Protein AF-A0AAN5C102-F1 (afdb_monomer_lite)

Radius of gyration: 40.51 Å; chains: 1; bounding box: 88×86×87 Å

Secondary structure (DSSP, 8-state):
-PPPP-PPPPPPPPP----HHHHHHHHHHHHHHHHHHHHHHHHHHHHHHHHHH-HHHHHHHHHHHHHHHHHHHHHHHHHHHHHHHTT--S---------------PPPPP---HHHHTTTHHHHHS--------SHHHHHHHHHHTS------------------PPP---------S--PPPPPS-PPPHHHHHHHHHHHHHHHHHHHHHHH--

Sequence (215 aa):
MGPQAKRRKTSKVEEITFDHSARHEFLTDEKRRTETSSSFLDAVSVEILLLTANPAQIREEREAEFKNALVEHQKQLKRLRQEEDGASSGSDSGSDDEDNEEWEGFEEPPAVDYEAEYIDEDKYTTVTVEEMDASKEGLLRSQEHSSDEEQEDEKKKATSEADSKPKPVEKTKKASDKPKKKKKKFRYESKAERQLTRKKERLSNSRKAKARKER

Foldseek 3Di:
DDDDDDDDDDDDDDDDDDDPVVVVCVVVCVVVVVVVVVVVVVVVVVVVVVCVVPVPVVVVVVVVVVVVVVVVVVVVVVVVVVVVVVVDDDDDPDPDPPPPPPPPDDDDPPPDPVVVVPPCCVVVVDDDDDDFDPPPVSVVVVVVVVPDPDDDDDDDDDDDDDDDDDDDDDDPPPPDPDPDDDDDDPDPDDPVRVVVVVVVVVVVVVVVVVVVVVD

Organism: Aspergillus oryzae (NCBI:txid5062)

pLDDT: mean 71.81, std 17.49, range [31.08, 97.31]

InterPro domains:
  IPR019186 Nucleolar protein 12 [PF09805] (57-133)
  IPR019186 Nucleolar protein 12 [PTHR14577] (57-214)

Structure (mmCIF, N/CA/C/O backbone):
data_AF-A0AAN5C102-F1
#
_entry.id   AF-A0AAN5C102-F1
#
loop_
_atom_site.group_PDB
_atom_site.id
_atom_site.type_symbol
_atom_site.label_atom_id
_atom_site.label_alt_id
_atom_site.label_comp_id
_atom_site.label_asym_id
_atom_site.label_entity_id
_atom_site.label_seq_id
_atom_site.pdbx_PDB_ins_code
_atom_site.Cartn_x
_atom_site.Cartn_y
_atom_site.Cartn_z
_atom_site.occupancy
_atom_site.B_iso_or_equiv
_atom_site.auth_seq_id
_atom_site.auth_comp_id
_atom_site.auth_asym_id
_atom_site.auth_atom_id
_atom_site.pdbx_PDB_model_num
ATOM 1 N N . MET A 1 1 ? -44.154 -50.995 25.970 1.00 52.88 1 MET A N 1
ATOM 2 C CA . MET A 1 1 ? -42.692 -50.856 26.159 1.00 52.88 1 MET A CA 1
ATOM 3 C C . MET A 1 1 ? -42.125 -50.090 24.969 1.00 52.88 1 MET A C 1
ATOM 5 O O . MET A 1 1 ? -42.180 -50.615 23.867 1.00 52.88 1 MET A O 1
ATOM 9 N N . GLY A 1 2 ? -41.691 -48.838 25.156 1.00 66.19 2 GLY A N 1
ATOM 10 C CA . GLY A 1 2 ? -41.108 -48.007 24.085 1.00 66.19 2 GLY A CA 1
ATOM 11 C C . GLY A 1 2 ? -39.589 -48.211 23.937 1.00 66.19 2 GLY A C 1
ATOM 12 O O . GLY A 1 2 ? -38.962 -48.702 24.879 1.00 66.19 2 GLY A O 1
ATOM 13 N N . PRO A 1 3 ? -38.982 -47.870 22.782 1.00 68.12 3 PRO A N 1
ATOM 14 C CA . PRO A 1 3 ? -37.585 -48.185 22.500 1.00 68.12 3 PRO A CA 1
ATOM 15 C C . PRO A 1 3 ? -36.634 -47.282 23.294 1.00 68.12 3 PRO A C 1
ATOM 17 O O . PRO A 1 3 ? -36.865 -46.085 23.456 1.00 68.12 3 PRO A O 1
ATOM 20 N N . GLN A 1 4 ? -35.544 -47.866 23.790 1.00 68.38 4 GLN A N 1
ATOM 21 C CA . GLN A 1 4 ? -34.592 -47.185 24.666 1.00 68.38 4 GLN A CA 1
ATOM 22 C C . GLN A 1 4 ? -33.659 -46.267 23.862 1.00 68.38 4 GLN A C 1
ATOM 24 O O . GLN A 1 4 ? -33.026 -46.693 22.893 1.00 68.38 4 GLN A O 1
ATOM 29 N N . ALA A 1 5 ? -33.567 -44.997 24.265 1.00 66.50 5 ALA A N 1
ATOM 30 C CA . ALA A 1 5 ? -32.742 -43.997 23.596 1.00 66.50 5 ALA A CA 1
ATOM 31 C C . ALA A 1 5 ? -31.242 -44.307 23.762 1.00 66.50 5 ALA A C 1
ATOM 33 O O . ALA A 1 5 ? -30.705 -44.332 24.871 1.00 66.50 5 ALA A O 1
ATOM 34 N N . LYS A 1 6 ? -30.544 -44.516 22.641 1.00 71.44 6 LYS A N 1
ATOM 35 C CA . LYS A 1 6 ? -29.094 -44.758 22.609 1.00 71.44 6 LYS A CA 1
ATOM 36 C C . LYS A 1 6 ? -28.343 -43.465 22.961 1.00 71.44 6 LYS A C 1
ATOM 38 O O . LYS A 1 6 ? -28.240 -42.562 22.133 1.00 71.44 6 LYS A O 1
ATOM 43 N N . ARG A 1 7 ? -27.794 -43.365 24.176 1.00 71.69 7 ARG A N 1
ATOM 44 C CA . ARG A 1 7 ? -26.883 -42.268 24.561 1.00 71.69 7 ARG A CA 1
ATOM 45 C C . ARG A 1 7 ? -25.532 -42.458 23.856 1.00 71.69 7 ARG A C 1
ATOM 47 O O . ARG A 1 7 ? -24.950 -43.539 23.926 1.00 71.69 7 ARG A O 1
ATOM 54 N N . ARG A 1 8 ? -25.034 -41.422 23.167 1.00 73.44 8 ARG A N 1
ATOM 55 C CA . ARG A 1 8 ? -23.694 -41.426 22.545 1.00 73.44 8 ARG A CA 1
ATOM 56 C C . ARG A 1 8 ? -22.612 -41.493 23.628 1.00 73.44 8 ARG A C 1
ATOM 58 O O . ARG A 1 8 ? -22.705 -40.791 24.631 1.00 73.44 8 ARG A O 1
ATOM 65 N N . LYS A 1 9 ? -21.588 -42.322 23.406 1.00 73.88 9 LYS A N 1
ATOM 66 C CA . LYS A 1 9 ? -20.387 -42.403 24.250 1.00 73.88 9 LYS A CA 1
ATOM 67 C C . LYS A 1 9 ? -19.511 -41.176 23.969 1.00 73.88 9 LYS A C 1
ATOM 69 O O . LYS A 1 9 ? -19.095 -40.989 22.830 1.00 73.88 9 LYS A O 1
ATOM 74 N N . THR A 1 10 ? -19.262 -40.339 24.972 1.00 74.06 10 THR A N 1
ATOM 75 C CA . THR A 1 10 ? -18.265 -39.258 24.905 1.00 74.06 10 THR A CA 1
ATOM 76 C C . THR A 1 10 ? -16.884 -39.832 25.218 1.00 74.06 10 THR A C 1
ATOM 78 O O . THR A 1 10 ? -16.766 -40.688 26.097 1.00 74.06 10 THR A O 1
ATOM 81 N N . SER A 1 11 ? -15.851 -39.403 24.490 1.00 74.88 11 SER A N 1
ATOM 82 C CA . SER A 1 11 ? -14.465 -39.815 24.732 1.00 74.88 11 SER A CA 1
ATOM 83 C C . SER A 1 11 ? -14.008 -39.393 26.130 1.00 74.88 11 SER A C 1
ATOM 85 O O . SER A 1 11 ? -14.398 -38.341 26.638 1.00 74.88 11 SER A O 1
ATOM 87 N N . LYS A 1 12 ? -13.205 -40.247 26.769 1.00 72.19 12 LYS A N 1
ATOM 88 C CA . LYS A 1 12 ? -12.606 -39.969 28.075 1.00 72.19 12 LYS A CA 1
ATOM 89 C C . LYS A 1 12 ? -11.549 -38.881 27.874 1.00 72.19 12 LYS A C 1
ATOM 91 O O . LYS A 1 12 ? -10.698 -39.027 27.005 1.00 72.19 12 LYS A O 1
ATOM 96 N N . VAL A 1 13 ? -11.663 -37.777 28.608 1.00 69.62 13 VAL A N 1
ATOM 97 C CA . VAL A 1 13 ? -10.703 -36.669 28.545 1.00 69.62 13 VAL A CA 1
ATOM 98 C C . VAL A 1 13 ? -9.380 -37.174 29.114 1.00 69.62 13 VAL A C 1
ATOM 100 O O . VAL A 1 13 ? -9.355 -37.671 30.239 1.00 69.62 13 VAL A O 1
ATOM 103 N N . GLU A 1 14 ? -8.318 -37.110 28.315 1.00 78.69 14 GLU A N 1
ATOM 104 C CA . GLU A 1 14 ? -6.958 -37.423 28.752 1.00 78.69 14 GLU A CA 1
ATOM 105 C C . GLU A 1 14 ? -6.522 -36.399 29.809 1.00 78.69 14 GLU A C 1
ATOM 107 O O . GLU A 1 14 ? -6.819 -35.206 29.703 1.00 78.69 14 GLU A O 1
ATOM 112 N N . GLU A 1 15 ? -5.889 -36.879 30.877 1.00 80.25 15 GLU A N 1
ATOM 113 C CA . GLU A 1 15 ? -5.479 -36.059 32.014 1.00 80.25 15 GLU A CA 1
ATOM 114 C C . GLU A 1 15 ? -4.445 -35.020 31.562 1.00 80.25 15 GLU A C 1
ATOM 116 O O . GLU A 1 15 ? -3.386 -35.354 31.036 1.00 80.25 15 GLU A O 1
ATOM 121 N N . ILE A 1 16 ? -4.764 -33.737 31.745 1.00 78.88 16 ILE A N 1
ATOM 122 C CA . ILE A 1 16 ? -3.893 -32.631 31.345 1.00 78.88 16 ILE A CA 1
ATOM 123 C C . ILE A 1 16 ? -2.777 -32.501 32.386 1.00 78.88 16 ILE A C 1
ATOM 125 O O . ILE A 1 16 ? -2.999 -31.981 33.481 1.00 78.88 16 ILE A O 1
ATOM 129 N N . THR A 1 17 ? -1.567 -32.946 32.051 1.00 82.88 17 THR A N 1
ATOM 130 C CA . THR A 1 17 ? -0.371 -32.706 32.869 1.00 82.88 17 THR A CA 1
ATOM 131 C C . THR A 1 17 ? 0.139 -31.290 32.627 1.00 82.88 17 THR A C 1
ATOM 133 O O . THR A 1 17 ? 0.544 -30.954 31.515 1.00 82.88 17 THR A O 1
ATOM 136 N N . PHE A 1 18 ? 0.120 -30.447 33.660 1.00 80.75 18 PHE A N 1
ATOM 137 C CA . PHE A 1 18 ? 0.601 -29.071 33.553 1.00 80.75 18 PHE A CA 1
ATOM 138 C C . PHE A 1 18 ? 2.090 -28.989 33.911 1.00 80.75 18 PHE A C 1
ATOM 140 O O . PHE A 1 18 ? 2.472 -29.179 35.069 1.00 80.75 18 PHE A O 1
ATOM 147 N N . ASP A 1 19 ? 2.929 -28.683 32.922 1.00 89.25 19 ASP A N 1
ATOM 148 C CA . ASP A 1 19 ? 4.351 -28.428 33.143 1.00 89.25 19 ASP A CA 1
ATOM 149 C C . ASP A 1 19 ? 4.555 -27.014 33.709 1.00 89.25 19 ASP A C 1
ATOM 151 O O . ASP A 1 19 ? 4.156 -26.000 33.127 1.00 89.25 19 ASP A O 1
ATOM 155 N N . HIS A 1 20 ? 5.156 -26.946 34.894 1.00 88.00 20 HIS A N 1
ATOM 156 C CA . HIS A 1 20 ? 5.369 -25.697 35.616 1.00 88.00 20 HIS A CA 1
ATOM 157 C C . HIS A 1 20 ? 6.529 -24.886 35.024 1.00 88.00 20 HIS A C 1
ATOM 159 O O . HIS A 1 20 ? 6.532 -23.660 35.159 1.00 88.00 20 HIS A O 1
ATOM 165 N N . SER A 1 21 ? 7.471 -25.543 34.337 1.00 84.75 21 SER A N 1
ATOM 166 C CA . SER A 1 21 ? 8.590 -24.884 33.655 1.00 84.75 21 SER A CA 1
ATOM 167 C C . SER A 1 21 ? 8.105 -24.117 32.421 1.00 84.75 21 SER A C 1
ATOM 169 O O . SER A 1 21 ? 8.304 -22.905 32.338 1.00 84.75 21 SER A O 1
ATOM 171 N N . ALA A 1 22 ? 7.308 -24.768 31.567 1.00 84.31 22 ALA A N 1
ATOM 172 C CA . ALA A 1 22 ? 6.648 -24.152 30.416 1.00 84.31 22 ALA A CA 1
ATOM 173 C C . ALA A 1 22 ? 5.745 -22.969 30.814 1.00 84.31 22 ALA A C 1
ATOM 175 O O . ALA A 1 22 ? 5.666 -21.962 30.109 1.00 84.31 22 ALA A O 1
ATOM 176 N N . ARG A 1 23 ? 5.089 -23.042 31.982 1.00 82.38 23 ARG A N 1
ATOM 177 C CA . ARG A 1 23 ? 4.311 -21.917 32.528 1.00 82.38 23 ARG A CA 1
ATOM 178 C C . ARG A 1 23 ? 5.195 -20.722 32.892 1.00 82.38 23 ARG A C 1
ATOM 180 O O . ARG A 1 23 ? 4.781 -19.582 32.688 1.00 82.38 23 ARG A O 1
ATOM 187 N N . HIS A 1 24 ? 6.372 -20.972 33.458 1.00 82.44 24 HIS A N 1
ATOM 188 C CA . HIS A 1 24 ? 7.317 -19.928 33.849 1.00 82.44 24 HIS A CA 1
ATOM 189 C C . HIS A 1 24 ? 7.950 -19.248 32.628 1.00 82.44 24 HIS A C 1
ATOM 191 O O . HIS A 1 24 ? 8.089 -18.023 32.606 1.00 82.44 24 HIS A O 1
ATOM 197 N N . GLU A 1 25 ? 8.269 -20.024 31.593 1.00 79.62 25 GLU A N 1
ATOM 198 C CA . GLU A 1 25 ? 8.720 -19.513 30.295 1.00 79.62 25 GLU A CA 1
ATOM 199 C C . GLU A 1 25 ? 7.634 -18.656 29.639 1.00 79.62 25 GLU A C 1
ATOM 201 O O . GLU A 1 25 ? 7.882 -17.498 29.322 1.00 79.62 25 GLU A O 1
ATOM 206 N N . PHE A 1 26 ? 6.391 -19.141 29.581 1.00 76.81 26 PHE A N 1
ATOM 207 C CA . PHE A 1 26 ? 5.261 -18.374 29.049 1.00 76.81 26 PHE A CA 1
ATOM 208 C C . PHE A 1 26 ? 5.033 -17.044 29.794 1.00 76.81 26 PHE A C 1
ATOM 210 O O . PHE A 1 26 ? 4.831 -16.008 29.166 1.00 76.81 26 PHE A O 1
ATOM 217 N N . LEU A 1 27 ? 5.125 -17.045 31.130 1.00 79.44 27 LEU A N 1
ATOM 218 C CA . LEU A 1 27 ? 4.987 -15.840 31.962 1.00 79.44 27 LEU A CA 1
ATOM 219 C C . LEU A 1 27 ? 6.128 -14.827 31.784 1.00 79.44 27 LEU A C 1
ATOM 221 O O . LEU A 1 27 ? 5.938 -13.637 32.037 1.00 79.44 27 LEU A O 1
ATOM 225 N N . THR A 1 28 ? 7.318 -15.279 31.392 1.00 73.94 28 THR A N 1
ATOM 226 C CA . THR A 1 28 ? 8.492 -14.410 31.203 1.00 73.94 28 THR A CA 1
ATOM 227 C C . THR A 1 28 ? 8.657 -13.960 29.750 1.00 73.94 28 THR A C 1
ATOM 229 O O . THR A 1 28 ? 9.141 -12.853 29.500 1.00 73.94 28 THR A O 1
ATOM 232 N N . ASP A 1 29 ? 8.168 -14.749 28.795 1.00 64.56 29 ASP A N 1
ATOM 233 C CA . ASP A 1 29 ? 8.207 -14.454 27.365 1.00 64.56 29 ASP A CA 1
ATOM 234 C C . ASP A 1 29 ? 7.256 -13.350 26.927 1.00 64.56 29 ASP A C 1
ATOM 236 O O . ASP A 1 29 ? 7.514 -12.718 25.904 1.00 64.56 29 ASP A O 1
ATOM 240 N N . GLU A 1 30 ? 6.204 -13.042 27.686 1.00 64.50 30 GLU A N 1
ATOM 241 C CA . GLU A 1 30 ? 5.327 -11.915 27.349 1.00 64.50 30 GLU A CA 1
ATOM 242 C C . GLU A 1 30 ? 6.110 -10.597 27.261 1.00 64.50 30 GLU A C 1
ATOM 244 O O . GLU A 1 30 ? 5.920 -9.837 26.310 1.00 64.50 30 GLU A O 1
ATOM 249 N N . LYS A 1 31 ? 7.068 -10.370 28.174 1.00 63.50 31 LYS A N 1
ATOM 250 C CA . LYS A 1 31 ? 7.935 -9.180 28.151 1.00 63.50 31 LYS A CA 1
ATOM 251 C C . LYS A 1 31 ? 8.884 -9.193 26.954 1.00 63.50 31 LYS A C 1
ATOM 253 O O . LYS A 1 31 ? 8.908 -8.228 26.188 1.00 63.50 31 LYS A O 1
ATOM 258 N N . ARG A 1 32 ? 9.554 -10.326 26.703 1.00 66.12 32 ARG A N 1
ATOM 259 C CA . ARG A 1 32 ? 10.439 -10.500 25.535 1.00 66.12 32 ARG A CA 1
ATOM 260 C C . ARG A 1 32 ? 9.691 -10.320 24.213 1.00 66.12 32 ARG A C 1
ATOM 262 O O . ARG A 1 32 ? 10.197 -9.688 23.287 1.00 66.12 32 ARG A O 1
ATOM 269 N N . ARG A 1 33 ? 8.459 -10.819 24.109 1.00 70.12 33 ARG A N 1
ATOM 270 C CA . ARG A 1 33 ? 7.623 -10.693 22.908 1.00 70.12 33 ARG A CA 1
ATOM 271 C C . ARG A 1 33 ? 7.158 -9.256 22.675 1.00 70.12 33 ARG A C 1
ATOM 273 O O . ARG A 1 33 ? 7.109 -8.809 21.529 1.00 70.12 33 ARG A O 1
ATOM 280 N N . THR A 1 34 ? 6.835 -8.515 23.735 1.00 70.81 34 THR A N 1
ATOM 281 C CA . THR A 1 34 ? 6.490 -7.089 23.613 1.00 70.81 34 THR A CA 1
ATOM 282 C C . THR A 1 34 ? 7.688 -6.221 23.241 1.00 70.81 34 THR A C 1
ATOM 284 O O . THR A 1 34 ? 7.547 -5.325 22.410 1.00 70.81 34 THR A O 1
ATOM 287 N N . GLU A 1 35 ? 8.867 -6.510 23.789 1.00 66.81 35 GLU A N 1
ATOM 288 C CA . GLU A 1 35 ? 10.109 -5.791 23.489 1.00 66.81 35 GLU A CA 1
ATOM 289 C C . GLU A 1 35 ? 10.566 -6.044 22.051 1.00 66.81 35 GLU A C 1
ATOM 291 O O . GLU A 1 35 ? 10.820 -5.094 21.320 1.00 66.81 35 GLU A O 1
ATOM 296 N N . THR A 1 36 ? 10.563 -7.304 21.605 1.00 63.41 36 THR A N 1
ATOM 297 C CA . THR A 1 36 ? 10.879 -7.674 20.211 1.00 63.41 36 THR A CA 1
ATOM 298 C C . THR A 1 36 ? 9.885 -7.095 19.205 1.00 63.41 36 THR A C 1
ATOM 300 O O . THR A 1 36 ? 10.273 -6.660 18.125 1.00 63.41 36 THR A O 1
ATOM 303 N N . SER A 1 37 ? 8.597 -7.040 19.554 1.00 68.06 37 SER A N 1
ATOM 304 C CA . SER A 1 37 ? 7.596 -6.392 18.699 1.00 68.06 37 SER A CA 1
ATOM 305 C C . SER A 1 37 ? 7.811 -4.878 18.629 1.00 68.06 37 SER A C 1
ATOM 307 O O . SER A 1 37 ? 7.645 -4.289 17.566 1.00 68.06 37 SER A O 1
ATOM 309 N N . SER A 1 38 ? 8.184 -4.243 19.743 1.00 70.38 38 SER A N 1
ATOM 310 C CA . SER A 1 38 ? 8.434 -2.797 19.794 1.00 70.38 38 SER A CA 1
ATOM 311 C C . SER A 1 38 ? 9.711 -2.421 19.045 1.00 70.38 38 SER A C 1
ATOM 313 O O . SER A 1 38 ? 9.682 -1.496 18.242 1.00 70.38 38 SER A O 1
ATOM 315 N N . SER A 1 39 ? 10.794 -3.187 19.208 1.00 69.81 39 SER A N 1
ATOM 316 C CA . SER A 1 39 ? 12.046 -2.961 18.479 1.00 69.81 39 SER A CA 1
ATOM 317 C C . SER A 1 39 ? 11.889 -3.158 16.973 1.00 69.81 39 SER A C 1
ATOM 319 O O . SER A 1 39 ? 12.454 -2.394 16.195 1.00 69.81 39 SER A O 1
ATOM 321 N N . PHE A 1 40 ? 11.076 -4.131 16.546 1.00 73.56 40 PHE A N 1
ATOM 322 C CA . PHE A 1 40 ? 10.744 -4.310 15.134 1.00 73.56 40 PHE A CA 1
ATOM 323 C C . PHE A 1 40 ? 9.968 -3.110 14.575 1.00 73.56 40 PHE A C 1
ATOM 325 O O . PHE A 1 40 ? 10.272 -2.629 13.487 1.00 73.56 40 PHE A O 1
ATOM 332 N N . LEU A 1 41 ? 8.985 -2.591 15.318 1.00 76.62 41 LEU A N 1
ATOM 333 C CA . LEU A 1 41 ? 8.235 -1.400 14.905 1.00 76.62 41 LEU A CA 1
ATOM 334 C C . LEU A 1 41 ? 9.122 -0.150 14.845 1.00 76.62 41 LEU A C 1
ATOM 336 O O . LEU A 1 41 ? 8.983 0.636 13.907 1.00 76.62 41 LEU A O 1
ATOM 340 N N . ASP A 1 42 ? 10.040 0.011 15.798 1.00 76.06 42 ASP A N 1
ATOM 341 C CA . ASP A 1 42 ? 11.000 1.114 15.811 1.00 76.06 42 ASP A CA 1
ATOM 342 C C . ASP A 1 42 ? 11.962 1.020 14.621 1.00 76.06 42 ASP A C 1
ATOM 344 O O . ASP A 1 42 ? 12.130 2.008 13.908 1.00 76.06 42 ASP A O 1
ATOM 348 N N . ALA A 1 43 ? 12.506 -0.166 14.326 1.00 77.12 43 ALA A N 1
ATOM 349 C CA . ALA A 1 43 ? 13.362 -0.391 13.159 1.00 77.12 43 ALA A CA 1
ATOM 350 C C . ALA A 1 43 ? 12.642 -0.051 11.843 1.00 77.12 43 ALA A C 1
ATOM 352 O O . ALA A 1 43 ? 13.153 0.729 11.041 1.00 77.12 43 ALA A O 1
ATOM 353 N N . VAL A 1 44 ? 11.409 -0.538 11.670 1.00 81.38 44 VAL A N 1
ATOM 354 C CA . VAL A 1 44 ? 10.571 -0.215 10.503 1.00 81.38 44 VAL A CA 1
ATOM 355 C C . VAL A 1 44 ? 10.288 1.290 10.422 1.00 81.38 44 VAL A C 1
ATOM 357 O O . VAL A 1 44 ? 10.256 1.861 9.334 1.00 81.38 44 VAL A O 1
ATOM 360 N N . SER A 1 45 ? 10.090 1.967 11.556 1.00 75.06 45 SER A N 1
ATOM 361 C CA . SER A 1 45 ? 9.857 3.415 11.569 1.00 75.06 45 SER A CA 1
ATOM 362 C C . SER A 1 45 ? 11.097 4.215 11.165 1.00 75.06 45 SER A C 1
ATOM 364 O O . SER A 1 45 ? 10.965 5.190 10.428 1.00 75.06 45 SER A O 1
ATOM 366 N N . VAL A 1 46 ? 12.289 3.782 11.584 1.00 75.00 46 VAL A N 1
ATOM 367 C CA . VAL A 1 46 ? 13.567 4.397 11.206 1.00 75.00 46 VAL A CA 1
ATOM 368 C C . VAL A 1 46 ? 13.820 4.206 9.716 1.00 75.00 46 VAL A C 1
ATOM 370 O O . VAL A 1 46 ? 14.151 5.175 9.041 1.00 75.00 46 VAL A O 1
ATOM 373 N N . GLU A 1 47 ? 13.581 3.009 9.179 1.00 74.31 47 GLU A N 1
ATOM 374 C CA . GLU A 1 47 ? 13.668 2.759 7.737 1.00 74.31 47 GLU A CA 1
ATOM 375 C C . GLU A 1 47 ? 12.717 3.666 6.955 1.00 74.31 47 GLU A C 1
ATOM 377 O O . GLU A 1 47 ? 13.144 4.345 6.024 1.00 74.31 47 GLU A O 1
ATOM 382 N N . ILE A 1 48 ? 11.448 3.755 7.365 1.00 75.62 48 ILE A N 1
ATOM 383 C CA . ILE A 1 48 ? 10.472 4.648 6.725 1.00 75.62 48 ILE A CA 1
ATOM 384 C C . ILE A 1 48 ? 10.932 6.108 6.810 1.00 75.62 48 ILE A C 1
ATOM 386 O O . ILE A 1 48 ? 10.812 6.833 5.826 1.00 75.62 48 ILE A O 1
ATOM 390 N N . LEU A 1 49 ? 11.475 6.548 7.946 1.00 71.56 49 LEU A N 1
ATOM 391 C CA . LEU A 1 49 ? 11.979 7.912 8.106 1.00 71.56 49 LEU A CA 1
ATOM 392 C C . LEU A 1 49 ? 13.170 8.193 7.182 1.00 71.56 49 LEU A C 1
ATOM 394 O O . LEU A 1 49 ? 13.179 9.234 6.524 1.00 71.56 49 LEU A O 1
ATOM 398 N N . LEU A 1 50 ? 14.116 7.260 7.067 1.00 66.69 50 LEU A N 1
ATOM 399 C CA . LEU A 1 50 ? 15.249 7.349 6.140 1.00 66.69 50 LEU A CA 1
ATOM 400 C C . LEU A 1 50 ? 14.775 7.385 4.679 1.00 66.69 50 LEU A C 1
ATOM 402 O O . LEU A 1 50 ? 15.201 8.253 3.918 1.00 66.69 50 LEU A O 1
ATOM 406 N N . LEU A 1 51 ? 13.807 6.535 4.322 1.00 63.38 51 LEU A N 1
ATOM 407 C CA . LEU A 1 51 ? 13.142 6.539 3.015 1.00 63.38 51 LEU A CA 1
ATOM 408 C C . LEU A 1 51 ? 12.395 7.861 2.740 1.00 63.38 51 LEU A C 1
ATOM 410 O O . LEU A 1 51 ? 12.286 8.306 1.600 1.00 63.38 51 LEU A O 1
ATOM 414 N N . THR A 1 52 ? 11.865 8.528 3.764 1.00 64.38 52 THR A N 1
ATOM 415 C CA . THR A 1 52 ? 11.200 9.832 3.587 1.00 64.38 52 THR A CA 1
ATOM 416 C C . THR A 1 52 ? 12.156 11.022 3.575 1.00 64.38 52 THR A C 1
ATOM 418 O O . THR A 1 52 ? 11.779 12.077 3.067 1.00 64.38 52 THR A O 1
ATOM 421 N N . ALA A 1 53 ? 13.368 10.881 4.118 1.00 68.56 53 ALA A N 1
ATOM 422 C CA . ALA A 1 53 ? 14.294 11.993 4.315 1.00 68.56 53 ALA A CA 1
ATOM 423 C C . ALA A 1 53 ? 14.884 12.516 2.998 1.00 68.56 53 ALA A C 1
ATOM 425 O O . ALA A 1 53 ? 15.075 13.722 2.865 1.00 68.56 53 ALA A O 1
ATOM 426 N N . ASN A 1 54 ? 15.118 11.645 2.009 1.00 72.25 54 ASN A N 1
ATOM 427 C CA . ASN A 1 54 ? 15.739 12.029 0.740 1.00 72.25 54 ASN A CA 1
ATOM 428 C C . ASN A 1 54 ? 15.076 11.339 -0.463 1.00 72.25 54 ASN A C 1
ATOM 430 O O . ASN A 1 54 ? 15.641 10.416 -1.052 1.00 72.25 54 ASN A O 1
ATOM 434 N N . PRO A 1 55 ? 13.902 11.814 -0.917 1.00 75.81 55 PRO A N 1
ATOM 435 C CA . PRO A 1 55 ? 13.257 11.274 -2.115 1.00 75.81 55 PRO A CA 1
ATOM 436 C C . PRO A 1 55 ? 14.118 11.423 -3.380 1.00 75.81 55 PRO A C 1
ATOM 438 O O . PRO A 1 55 ? 13.885 10.716 -4.353 1.00 75.81 55 PRO A O 1
ATOM 441 N N . ALA A 1 56 ? 15.094 12.339 -3.385 1.00 80.69 56 ALA A N 1
ATOM 442 C CA . ALA A 1 56 ? 16.061 12.489 -4.470 1.00 80.69 56 ALA A CA 1
ATOM 443 C C . ALA A 1 56 ? 17.038 11.304 -4.549 1.00 80.69 56 ALA A C 1
ATOM 445 O O . ALA A 1 56 ? 17.207 10.755 -5.631 1.00 80.69 56 ALA A O 1
ATOM 446 N N . GLN A 1 57 ? 17.582 10.856 -3.411 1.00 82.50 57 GLN A N 1
ATOM 447 C CA . GLN A 1 57 ? 18.495 9.706 -3.353 1.00 82.50 57 GLN A CA 1
ATOM 448 C C . GLN A 1 57 ? 17.802 8.433 -3.834 1.00 82.50 57 GLN A C 1
ATOM 450 O O . GLN A 1 57 ? 18.339 7.710 -4.654 1.00 82.50 57 GLN A O 1
ATOM 455 N N . ILE A 1 58 ? 16.544 8.231 -3.442 1.00 82.50 58 ILE A N 1
ATOM 456 C CA . ILE A 1 58 ? 15.760 7.073 -3.888 1.00 82.50 58 ILE A CA 1
ATOM 457 C C . ILE A 1 58 ? 15.507 7.091 -5.402 1.00 82.50 58 ILE A C 1
ATOM 459 O O . ILE A 1 58 ? 15.426 6.039 -6.034 1.00 82.50 58 ILE A O 1
ATOM 463 N N . ARG A 1 59 ? 15.314 8.270 -6.008 1.00 86.75 59 ARG A N 1
ATOM 464 C CA . ARG A 1 59 ? 15.164 8.364 -7.470 1.00 86.75 59 ARG A CA 1
ATOM 465 C C . ARG A 1 59 ? 16.479 8.028 -8.165 1.00 86.75 59 ARG A C 1
ATOM 467 O O . ARG A 1 59 ? 16.458 7.255 -9.113 1.00 86.75 59 ARG A O 1
ATOM 474 N N . GLU A 1 60 ? 17.591 8.544 -7.652 1.00 90.06 60 GLU A N 1
ATOM 475 C CA . GLU A 1 60 ? 18.931 8.260 -8.167 1.00 90.06 60 GLU A CA 1
ATOM 476 C C . GLU A 1 60 ? 19.298 6.772 -8.036 1.00 90.06 60 GLU A C 1
ATOM 478 O O . GLU A 1 60 ? 19.764 6.171 -9.001 1.00 90.06 60 GLU A O 1
ATOM 483 N N . GLU A 1 61 ? 18.999 6.147 -6.894 1.00 91.06 61 GLU A N 1
ATOM 484 C CA . GLU A 1 61 ? 19.169 4.707 -6.662 1.00 91.06 61 GLU A CA 1
ATOM 485 C C . GLU A 1 61 ? 18.358 3.884 -7.666 1.00 91.06 61 GLU A C 1
ATOM 487 O O . GLU A 1 61 ? 18.908 3.005 -8.324 1.00 91.06 61 GLU A O 1
ATOM 492 N N . ARG A 1 62 ? 17.077 4.217 -7.873 1.00 92.50 62 ARG A N 1
ATOM 493 C CA . ARG A 1 62 ? 16.232 3.528 -8.864 1.00 92.50 62 ARG A CA 1
ATOM 494 C C . ARG A 1 62 ? 16.740 3.700 -10.293 1.00 92.50 62 ARG A C 1
ATOM 496 O O . ARG A 1 62 ? 16.679 2.760 -11.081 1.00 92.50 62 ARG A O 1
ATOM 503 N N . GLU A 1 63 ? 17.222 4.887 -10.651 1.00 95.38 63 GLU A N 1
ATOM 504 C CA . GLU A 1 63 ? 17.816 5.129 -11.969 1.00 95.38 63 GLU A CA 1
ATOM 505 C C . GLU A 1 63 ? 19.118 4.342 -12.156 1.00 95.38 63 GLU A C 1
ATOM 507 O O . GLU A 1 63 ? 19.364 3.809 -13.241 1.00 95.38 63 GLU A O 1
ATOM 512 N N . ALA A 1 64 ? 19.945 4.245 -11.113 1.00 95.75 64 ALA A N 1
ATOM 513 C CA . ALA A 1 64 ? 21.168 3.451 -11.125 1.00 95.75 64 ALA A CA 1
ATOM 514 C C . ALA A 1 64 ? 20.865 1.948 -11.235 1.00 95.75 64 ALA A C 1
ATOM 516 O O . ALA A 1 64 ? 21.456 1.267 -12.073 1.00 95.75 64 ALA A O 1
ATOM 517 N N . GLU A 1 65 ? 19.904 1.442 -10.460 1.00 95.12 65 GLU A N 1
ATOM 518 C CA . GLU A 1 65 ? 19.412 0.062 -10.543 1.00 95.12 65 GLU A CA 1
ATOM 519 C C . GLU A 1 65 ? 18.893 -0.265 -11.947 1.00 95.12 65 GLU A C 1
ATOM 521 O O . GLU A 1 65 ? 19.266 -1.288 -12.521 1.00 95.12 65 GLU A O 1
ATOM 526 N N . PHE A 1 66 ? 18.096 0.629 -12.539 1.00 96.56 66 PHE A N 1
ATOM 527 C CA . PHE A 1 66 ? 17.575 0.448 -13.892 1.00 96.56 66 PHE A CA 1
ATOM 528 C C . PHE A 1 66 ? 18.694 0.401 -14.942 1.00 96.56 66 PHE A C 1
ATOM 530 O O . PHE A 1 66 ? 18.709 -0.487 -15.797 1.00 96.56 66 PHE A O 1
ATOM 537 N N . LYS A 1 67 ? 19.673 1.312 -14.860 1.00 97.00 67 LYS A N 1
ATOM 538 C CA . LYS A 1 67 ? 20.845 1.312 -15.753 1.00 97.00 67 LYS A CA 1
ATOM 539 C C . LYS A 1 67 ? 21.655 0.022 -15.615 1.00 97.00 67 LYS A C 1
ATOM 541 O O . LYS A 1 67 ? 22.029 -0.568 -16.628 1.00 97.00 67 LYS A O 1
ATOM 546 N N . ASN A 1 68 ? 21.881 -0.445 -14.389 1.00 96.75 68 ASN A N 1
ATOM 547 C CA . ASN A 1 68 ? 22.595 -1.695 -14.134 1.00 96.75 68 ASN A CA 1
ATOM 548 C C . ASN A 1 68 ? 21.841 -2.900 -14.713 1.00 96.75 68 ASN A C 1
ATOM 550 O O . ASN A 1 68 ? 22.447 -3.715 -15.406 1.00 96.75 68 ASN A O 1
ATOM 554 N N . ALA A 1 69 ? 20.521 -2.968 -14.521 1.00 96.69 69 ALA A N 1
ATOM 555 C CA . ALA A 1 69 ? 19.685 -4.028 -15.081 1.00 96.69 69 ALA A CA 1
ATOM 556 C C . ALA A 1 69 ? 19.745 -4.066 -16.619 1.00 96.69 69 ALA A C 1
ATOM 558 O O . ALA A 1 69 ? 19.853 -5.144 -17.205 1.00 96.69 69 ALA A O 1
ATOM 559 N N . LEU A 1 70 ? 19.744 -2.905 -17.287 1.00 97.00 70 LEU A N 1
ATOM 560 C CA . LEU A 1 70 ? 19.913 -2.836 -18.743 1.00 97.00 70 LEU A CA 1
ATOM 561 C C . LEU A 1 70 ? 21.281 -3.359 -19.193 1.00 97.00 70 LEU A C 1
ATOM 563 O O . LEU A 1 70 ? 21.359 -4.116 -20.163 1.00 97.00 70 LEU A O 1
ATOM 567 N N . VAL A 1 71 ? 22.354 -2.986 -18.493 1.00 97.31 71 VAL A N 1
ATOM 568 C CA . VAL A 1 71 ? 23.713 -3.458 -18.802 1.00 97.31 71 VAL A CA 1
ATOM 569 C C . VAL A 1 71 ? 23.823 -4.971 -18.608 1.00 97.31 71 VAL A C 1
ATOM 571 O O . VAL A 1 71 ? 24.391 -5.667 -19.455 1.00 97.31 71 VAL A O 1
ATOM 574 N N . GLU A 1 72 ? 23.260 -5.506 -17.527 1.00 96.44 72 GLU A N 1
ATOM 575 C CA . GLU A 1 72 ? 23.230 -6.946 -17.272 1.00 96.44 72 GLU A CA 1
ATOM 576 C C . GLU A 1 72 ? 22.418 -7.697 -18.326 1.00 96.44 72 GLU A C 1
ATOM 578 O O . GLU A 1 72 ? 22.889 -8.710 -18.846 1.00 96.44 72 GLU A O 1
ATOM 583 N N . HIS A 1 73 ? 21.252 -7.175 -18.702 1.00 96.62 73 HIS A N 1
ATOM 584 C CA . HIS A 1 73 ? 20.419 -7.752 -19.752 1.00 96.62 73 HIS A CA 1
ATOM 585 C C . HIS A 1 73 ? 21.145 -7.769 -21.105 1.00 96.62 73 HIS A C 1
ATOM 587 O O . HIS A 1 73 ? 21.210 -8.802 -21.771 1.00 96.62 73 HIS A O 1
ATOM 593 N N . GLN A 1 74 ? 21.793 -6.664 -21.486 1.00 96.31 74 GLN A N 1
ATOM 594 C CA . GLN A 1 74 ? 22.619 -6.619 -22.696 1.00 96.31 74 GLN A CA 1
ATOM 595 C C . GLN A 1 74 ? 23.770 -7.630 -22.645 1.00 96.31 74 GLN A C 1
ATOM 597 O O . GLN A 1 74 ? 24.085 -8.267 -23.651 1.00 96.31 74 GLN A O 1
ATOM 602 N N . LYS A 1 75 ? 24.398 -7.807 -21.479 1.00 95.75 75 LYS A N 1
ATOM 603 C CA . LYS A 1 75 ? 25.456 -8.804 -21.283 1.00 95.75 75 LYS A CA 1
ATOM 604 C C . LYS A 1 75 ? 24.926 -10.233 -21.411 1.00 95.75 75 LYS A C 1
ATOM 606 O O . LYS A 1 75 ? 25.613 -11.068 -21.991 1.00 95.75 75 LYS A O 1
ATOM 611 N N . GLN A 1 76 ? 23.729 -10.515 -20.899 1.00 94.94 76 GLN A N 1
ATOM 612 C CA . GLN A 1 76 ? 23.068 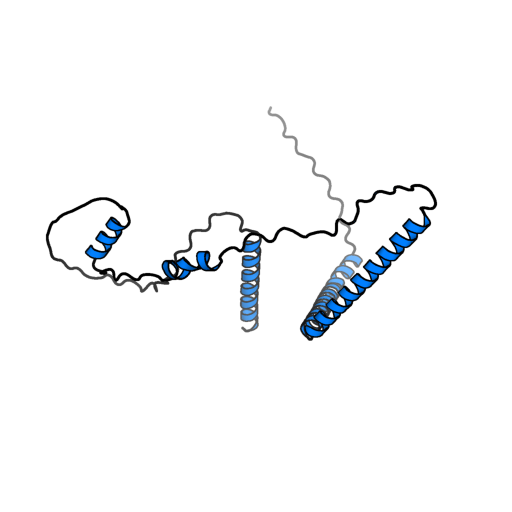-11.814 -21.055 1.00 94.94 76 GLN A CA 1
ATOM 613 C C . GLN A 1 76 ? 22.745 -12.100 -22.526 1.00 94.94 76 GLN A C 1
ATOM 615 O O . GLN A 1 76 ? 23.110 -13.160 -23.021 1.00 94.94 76 GLN A O 1
ATOM 620 N N . LEU A 1 77 ? 22.183 -11.132 -23.257 1.00 93.69 77 LEU A N 1
ATOM 621 C CA . LEU A 1 77 ? 21.919 -11.277 -24.694 1.00 93.69 77 LEU A CA 1
ATOM 622 C C . LEU A 1 77 ? 23.196 -11.504 -25.512 1.00 93.69 77 LEU A C 1
ATOM 624 O O . LEU A 1 77 ? 23.194 -12.292 -26.452 1.00 93.69 77 LEU A O 1
ATOM 628 N N . LYS A 1 78 ? 24.296 -10.824 -25.166 1.00 92.25 78 LYS A N 1
ATOM 629 C CA . LYS A 1 78 ? 25.597 -11.051 -25.817 1.00 92.25 78 LYS A CA 1
ATOM 630 C C . LYS A 1 78 ? 26.132 -12.460 -25.560 1.00 92.25 78 LYS A C 1
ATOM 632 O O . LYS A 1 78 ? 26.686 -13.053 -26.475 1.00 92.25 78 LYS A O 1
ATOM 637 N N . ARG A 1 79 ? 25.958 -12.993 -24.344 1.00 92.00 79 ARG A N 1
ATOM 638 C CA . ARG A 1 79 ? 26.339 -14.378 -24.021 1.00 92.00 79 ARG A CA 1
ATOM 639 C C . ARG A 1 79 ? 25.522 -15.384 -24.821 1.00 92.00 79 ARG A C 1
ATOM 641 O O . ARG A 1 79 ? 26.116 -16.262 -25.420 1.00 92.00 79 ARG A O 1
ATOM 648 N N . LEU A 1 80 ? 24.202 -15.203 -24.889 1.00 89.62 80 LEU A N 1
ATOM 649 C CA . LEU A 1 80 ? 23.325 -16.090 -25.657 1.00 89.62 80 LEU A CA 1
ATOM 650 C C . LEU A 1 80 ? 23.681 -16.105 -27.149 1.00 89.62 80 LEU A C 1
ATOM 652 O O . LEU A 1 80 ? 23.823 -17.182 -27.709 1.00 89.62 80 LEU A O 1
ATOM 656 N N . ARG A 1 81 ? 23.925 -14.937 -27.766 1.00 87.88 81 ARG A N 1
ATOM 657 C CA . ARG A 1 81 ? 24.393 -14.874 -29.166 1.00 87.88 81 ARG A CA 1
ATOM 658 C C . ARG A 1 81 ? 25.731 -15.578 -29.366 1.00 87.88 81 ARG A C 1
ATOM 660 O O . ARG A 1 81 ? 25.888 -16.341 -30.301 1.00 87.88 81 ARG A O 1
ATOM 667 N N . GLN A 1 82 ? 26.686 -15.364 -28.460 1.00 83.75 82 GLN A N 1
ATOM 668 C CA . GLN A 1 82 ? 27.991 -16.018 -28.543 1.00 83.75 82 GLN A CA 1
ATOM 669 C C . GLN A 1 82 ? 27.900 -17.546 -28.364 1.00 83.75 82 GLN A C 1
ATOM 671 O O . GLN A 1 82 ? 28.683 -18.280 -28.963 1.00 83.75 82 GLN A O 1
ATOM 676 N N . GLU A 1 83 ? 26.973 -18.026 -27.532 1.00 80.56 83 GLU A N 1
ATOM 677 C CA . GLU A 1 83 ? 26.691 -19.455 -27.348 1.00 80.56 83 GLU A CA 1
ATOM 678 C C . GLU A 1 83 ? 25.989 -20.063 -28.578 1.00 80.56 83 GLU A C 1
ATOM 680 O O . GLU A 1 83 ? 26.305 -21.191 -28.954 1.00 80.56 83 GLU A O 1
ATOM 685 N N . GLU A 1 84 ? 25.101 -19.313 -29.235 1.00 73.56 84 GLU A N 1
ATOM 686 C CA . GLU A 1 84 ? 24.409 -19.700 -30.475 1.00 73.56 84 GLU A CA 1
ATOM 687 C C . GLU A 1 84 ? 25.361 -19.743 -31.685 1.00 73.56 84 GLU A C 1
ATOM 689 O O . GLU A 1 84 ? 25.442 -20.762 -32.376 1.00 73.56 84 GLU A O 1
ATOM 694 N N . ASP A 1 85 ? 26.179 -18.703 -31.870 1.00 64.75 85 ASP A N 1
ATOM 695 C CA . ASP A 1 85 ? 27.210 -18.630 -32.917 1.00 64.75 85 ASP A CA 1
ATOM 696 C C . ASP A 1 85 ? 28.319 -19.685 -32.723 1.00 64.75 85 ASP A C 1
ATOM 698 O O . ASP A 1 85 ? 28.981 -20.102 -33.674 1.00 64.75 85 ASP A O 1
ATOM 702 N N . GLY A 1 86 ? 28.531 -20.150 -31.486 1.00 57.19 86 GLY A N 1
ATOM 703 C CA . GLY A 1 86 ? 29.463 -21.235 -31.165 1.00 57.19 86 GLY A CA 1
ATOM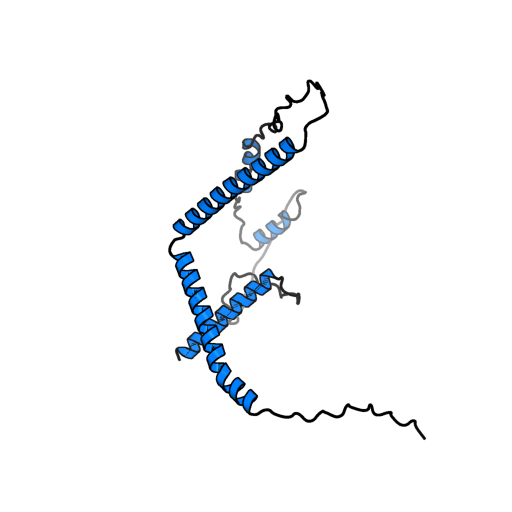 704 C C . GLY A 1 86 ? 28.921 -22.644 -31.444 1.00 57.19 86 GLY A C 1
ATOM 705 O O . GLY A 1 86 ? 29.707 -23.594 -31.469 1.00 57.19 86 GLY A O 1
ATOM 706 N N . ALA A 1 87 ? 27.608 -22.793 -31.652 1.00 54.66 87 ALA A N 1
ATOM 707 C CA . ALA A 1 87 ? 26.933 -24.076 -31.864 1.00 54.66 87 ALA A CA 1
ATOM 708 C C . ALA A 1 87 ? 26.524 -24.334 -33.328 1.00 54.66 87 ALA A C 1
ATOM 710 O O . ALA A 1 87 ? 26.178 -25.469 -33.662 1.00 54.66 87 ALA A O 1
ATOM 711 N N . SER A 1 88 ? 26.606 -23.332 -34.210 1.00 50.53 88 SER A N 1
ATOM 712 C CA . SER A 1 88 ? 26.244 -23.451 -35.629 1.00 50.53 88 SER A CA 1
ATOM 713 C C . SER A 1 88 ? 27.459 -23.275 -36.546 1.00 50.53 88 SER A C 1
ATOM 715 O O . SER A 1 88 ? 27.676 -22.239 -37.168 1.00 50.53 88 SER A O 1
ATOM 717 N N . SER A 1 89 ? 28.273 -24.326 -36.642 1.00 53.31 89 SER A N 1
ATOM 718 C CA . SER A 1 89 ? 29.171 -24.525 -37.782 1.00 53.31 89 SER A CA 1
ATOM 719 C C . SER A 1 89 ? 28.579 -25.616 -38.668 1.00 53.31 89 SER A C 1
ATOM 721 O O . SER A 1 89 ? 28.817 -26.804 -38.446 1.00 53.31 89 SER A O 1
ATOM 723 N N . GLY A 1 90 ? 27.790 -25.203 -39.662 1.00 52.25 90 GLY A N 1
ATOM 724 C CA . GLY A 1 90 ? 27.453 -26.037 -40.814 1.00 52.25 90 GLY A CA 1
ATOM 725 C C . GLY A 1 90 ? 25.979 -26.041 -41.217 1.00 52.25 90 GLY A C 1
ATOM 726 O O . GLY A 1 90 ? 25.169 -26.694 -40.571 1.00 52.25 90 GLY A O 1
ATOM 727 N N . SER A 1 91 ? 25.723 -25.460 -42.396 1.00 43.53 91 SER A N 1
ATOM 728 C CA . SER A 1 91 ? 24.536 -25.635 -43.250 1.00 43.53 91 SER A CA 1
ATOM 729 C C . SER A 1 91 ? 23.359 -24.690 -42.983 1.00 43.53 91 SER A C 1
ATOM 731 O O . SER A 1 91 ? 22.436 -25.032 -42.260 1.00 43.53 91 SER A O 1
ATOM 733 N N . ASP A 1 92 ? 23.302 -23.558 -43.682 1.00 40.03 92 ASP A N 1
ATOM 734 C CA . ASP A 1 92 ? 22.682 -23.523 -45.009 1.00 40.03 92 ASP A CA 1
ATOM 735 C C . ASP A 1 92 ? 22.996 -22.206 -45.728 1.00 40.03 92 ASP A C 1
ATOM 737 O O . ASP A 1 92 ? 22.994 -21.123 -45.147 1.00 40.03 92 ASP A O 1
ATOM 741 N N . SER A 1 93 ? 23.314 -22.341 -47.008 1.00 54.03 93 SER A N 1
ATOM 742 C CA . SER A 1 93 ? 23.473 -21.251 -47.957 1.00 54.03 93 SER A CA 1
ATOM 743 C C . SER A 1 93 ? 22.097 -20.975 -48.557 1.00 54.03 93 SER A C 1
ATOM 745 O O . SER A 1 93 ? 21.822 -21.399 -49.678 1.00 54.03 93 SER A O 1
ATOM 747 N N . GLY A 1 94 ? 21.253 -20.257 -47.820 1.00 40.94 94 GLY A N 1
ATOM 748 C CA . GLY A 1 94 ? 20.047 -19.625 -48.345 1.00 40.94 94 GLY A CA 1
ATOM 749 C C . GLY A 1 94 ? 20.367 -18.195 -48.759 1.00 40.94 94 GLY A C 1
ATOM 750 O O . GLY A 1 94 ? 20.329 -17.284 -47.943 1.00 40.94 94 GLY A O 1
ATOM 751 N N . SER A 1 95 ? 20.740 -18.015 -50.023 1.00 52.12 95 SER A N 1
ATOM 752 C CA . SER A 1 95 ? 20.607 -16.729 -50.702 1.00 52.12 95 SER A CA 1
ATOM 753 C C . SER A 1 95 ? 19.113 -16.465 -50.859 1.00 52.12 95 SER A C 1
ATOM 755 O O . SER A 1 95 ? 18.543 -16.902 -51.855 1.00 52.12 95 SER A O 1
ATOM 757 N N . ASP A 1 96 ? 18.508 -15.787 -49.889 1.00 42.00 96 ASP A N 1
ATOM 758 C CA . ASP A 1 96 ? 17.200 -15.164 -50.053 1.00 42.00 96 ASP A CA 1
ATOM 759 C C . ASP A 1 96 ? 17.377 -13.651 -49.923 1.00 42.00 96 ASP A C 1
ATOM 761 O O . ASP A 1 96 ? 17.829 -13.105 -48.916 1.00 42.00 96 ASP A O 1
ATOM 765 N N . ASP A 1 97 ? 17.155 -13.015 -51.057 1.00 51.88 97 ASP A N 1
ATOM 766 C CA . ASP A 1 97 ? 17.217 -11.596 -51.338 1.00 51.88 97 ASP A CA 1
ATOM 767 C C . ASP A 1 97 ? 15.933 -10.942 -50.807 1.00 51.88 97 ASP A C 1
ATOM 769 O O . ASP A 1 97 ? 15.165 -10.433 -51.602 1.00 51.88 97 ASP A O 1
ATOM 773 N N . GLU A 1 98 ? 15.630 -11.026 -49.501 1.00 54.06 98 GLU A N 1
ATOM 774 C CA . GLU A 1 98 ? 14.293 -10.625 -49.004 1.00 54.06 98 GLU A CA 1
ATOM 775 C C . GLU A 1 98 ? 14.226 -10.123 -47.536 1.00 54.06 98 GLU A C 1
ATOM 777 O O . GLU A 1 98 ? 13.152 -10.081 -46.961 1.00 54.06 98 GLU A O 1
ATOM 782 N N . ASP A 1 99 ? 15.321 -9.644 -46.923 1.00 48.81 99 ASP A N 1
ATOM 783 C CA . ASP A 1 99 ? 15.301 -9.127 -45.528 1.00 48.81 99 ASP A CA 1
ATOM 784 C C . ASP A 1 99 ? 15.737 -7.650 -45.393 1.00 48.81 99 ASP A C 1
ATOM 786 O O 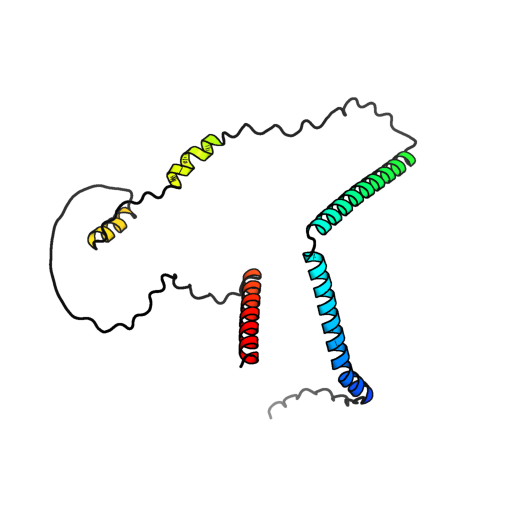. ASP A 1 99 ? 16.341 -7.237 -44.400 1.00 48.81 99 ASP A O 1
ATOM 790 N N . ASN A 1 100 ? 15.417 -6.817 -46.388 1.00 51.62 100 ASN A N 1
ATOM 791 C CA . ASN A 1 100 ? 15.422 -5.355 -46.226 1.00 51.62 100 ASN A CA 1
ATOM 792 C C . ASN A 1 100 ? 14.024 -4.824 -45.855 1.00 51.62 100 ASN A C 1
ATOM 794 O O . ASN A 1 100 ? 13.655 -3.717 -46.242 1.00 51.62 100 ASN A O 1
ATOM 798 N N . GLU A 1 101 ? 13.237 -5.606 -45.112 1.00 59.75 101 GLU A N 1
ATOM 799 C CA . GLU A 1 101 ? 11.994 -5.144 -44.485 1.00 59.75 101 GLU A CA 1
ATOM 800 C C . GLU A 1 101 ? 12.329 -4.395 -43.191 1.00 59.75 101 GLU A C 1
ATOM 802 O O . GLU A 1 101 ? 12.069 -4.806 -42.057 1.00 59.75 101 GLU A O 1
ATOM 807 N N . GLU A 1 102 ? 12.978 -3.253 -43.400 1.00 62.88 102 GLU A N 1
ATOM 808 C CA . GLU A 1 102 ? 13.122 -2.191 -42.425 1.00 62.88 102 GLU A CA 1
ATOM 809 C C . GLU A 1 102 ? 11.707 -1.751 -42.035 1.00 62.88 102 GLU A C 1
ATOM 811 O O . GLU A 1 102 ? 10.972 -1.185 -42.835 1.00 62.88 102 GLU A O 1
ATOM 816 N N . TRP A 1 103 ? 11.292 -2.123 -40.824 1.00 71.75 103 TRP A N 1
ATOM 817 C CA . TRP A 1 103 ? 9.959 -1.886 -40.274 1.00 71.75 103 TRP A CA 1
ATOM 818 C C . TRP A 1 103 ? 9.452 -0.461 -40.582 1.00 71.75 103 TRP A C 1
ATOM 820 O O . TRP A 1 103 ? 9.860 0.497 -39.925 1.00 71.75 103 TRP A O 1
ATOM 830 N N . GLU A 1 104 ? 8.539 -0.328 -41.555 1.00 69.19 104 GLU A N 1
ATOM 831 C CA . GLU A 1 104 ? 8.018 0.955 -42.076 1.00 69.19 104 GLU A CA 1
ATOM 832 C C . GLU A 1 104 ? 7.077 1.699 -41.104 1.00 69.19 104 GLU A C 1
ATOM 834 O O . GLU A 1 104 ? 6.514 2.742 -41.433 1.00 69.19 104 GLU A O 1
ATOM 839 N N . GLY A 1 105 ? 6.930 1.210 -39.868 1.00 76.19 105 GLY A N 1
ATOM 840 C CA . GLY A 1 105 ? 5.991 1.766 -38.899 1.00 76.19 105 GLY A CA 1
ATOM 841 C C . GLY A 1 105 ? 4.531 1.563 -39.319 1.00 76.19 105 GLY A C 1
ATOM 842 O O . GLY A 1 105 ? 4.216 0.946 -40.331 1.00 76.19 105 GLY A O 1
ATOM 843 N N . PHE A 1 106 ? 3.605 2.030 -38.485 1.00 75.44 106 PHE A N 1
ATOM 844 C CA . PHE A 1 106 ? 2.190 2.069 -38.857 1.00 75.44 106 PHE A CA 1
ATOM 845 C C . PHE A 1 106 ? 1.927 3.339 -39.665 1.00 75.44 106 PHE A C 1
ATOM 847 O O . PHE A 1 106 ? 2.455 4.393 -39.309 1.00 75.44 106 PHE A O 1
ATOM 854 N N . GLU A 1 107 ? 1.084 3.252 -40.698 1.00 76.69 107 GLU A N 1
ATOM 855 C CA . GLU A 1 107 ? 0.561 4.435 -41.385 1.00 76.69 107 GLU A CA 1
ATOM 856 C C . GLU A 1 107 ? -0.036 5.386 -40.342 1.00 76.69 107 GLU A C 1
ATOM 858 O O . GLU A 1 107 ? -0.917 5.007 -39.562 1.00 76.69 107 GLU A O 1
ATOM 863 N N . GLU A 1 108 ? 0.504 6.606 -40.282 1.00 74.56 108 GLU A N 1
ATOM 864 C CA . GLU A 1 108 ? 0.008 7.640 -39.386 1.00 74.56 108 GLU A CA 1
ATOM 865 C C . GLU A 1 108 ? -1.481 7.841 -39.697 1.00 74.56 108 GLU A C 1
ATOM 867 O O . GLU A 1 108 ? -1.832 8.087 -40.858 1.00 74.56 108 GLU A O 1
ATOM 872 N N . PRO A 1 109 ? -2.381 7.658 -38.710 1.00 76.69 109 PRO A N 1
ATOM 873 C CA . PRO A 1 109 ? -3.804 7.777 -38.967 1.00 76.69 109 PRO A CA 1
ATOM 874 C C . PRO A 1 109 ? -4.092 9.167 -39.544 1.00 76.69 109 PRO A C 1
ATOM 876 O O . PRO A 1 109 ? -3.402 10.127 -39.187 1.00 76.69 109 PRO A O 1
ATOM 879 N N . PRO A 1 110 ? -5.099 9.290 -40.428 1.00 77.56 110 PRO A N 1
ATOM 880 C CA . PRO A 1 110 ? -5.439 10.569 -41.036 1.00 77.56 110 PRO A CA 1
ATOM 881 C C . PRO A 1 110 ? -5.591 11.614 -39.936 1.00 77.56 110 PRO A C 1
ATOM 883 O O . PRO A 1 110 ? -6.238 11.334 -38.924 1.00 77.56 110 PRO A O 1
ATOM 886 N N . ALA A 1 111 ? -4.954 12.773 -40.126 1.00 73.81 111 ALA A N 1
ATOM 887 C CA . ALA A 1 111 ? -4.959 13.856 -39.156 1.00 73.81 111 ALA A CA 1
ATOM 888 C C . ALA A 1 111 ? -6.404 14.123 -38.724 1.00 73.81 111 ALA A C 1
ATOM 890 O O . ALA A 1 111 ? -7.230 14.583 -39.510 1.00 73.81 111 ALA A O 1
ATOM 891 N N . VAL A 1 112 ? -6.719 13.734 -37.490 1.00 71.06 112 VAL A N 1
ATOM 892 C CA . VAL A 1 112 ? -8.019 14.005 -36.896 1.00 71.06 112 VAL A CA 1
ATOM 893 C C . VAL A 1 112 ? -8.040 15.505 -36.659 1.00 71.06 112 VAL A C 1
ATOM 895 O O . VAL A 1 112 ? -7.181 16.024 -35.947 1.00 71.06 112 VAL A O 1
ATOM 898 N N . ASP A 1 113 ? -8.977 16.206 -37.293 1.00 73.44 113 ASP A N 1
ATOM 899 C CA . ASP A 1 113 ? -9.188 17.635 -37.077 1.00 73.44 113 ASP A CA 1
ATOM 900 C C . ASP A 1 113 ? -9.690 17.841 -35.645 1.00 73.44 113 ASP A C 1
ATOM 902 O O . ASP A 1 113 ? -10.892 17.919 -35.388 1.00 73.44 113 ASP A O 1
ATOM 906 N N . TYR A 1 114 ? -8.757 17.921 -34.695 1.00 70.06 114 TYR A N 1
ATOM 907 C CA . TYR A 1 114 ? -9.057 18.149 -33.283 1.00 70.06 114 TYR A CA 1
ATOM 908 C C . TYR A 1 114 ? -9.908 19.415 -33.107 1.00 70.06 114 TYR A C 1
ATOM 910 O O . TYR A 1 114 ? -10.786 19.454 -32.257 1.00 70.06 114 TYR A O 1
ATOM 918 N N . GLU A 1 115 ? -9.732 20.425 -33.967 1.00 65.75 115 GLU A N 1
ATOM 919 C CA . GLU A 1 115 ? -10.543 21.647 -33.969 1.00 65.75 115 GLU A CA 1
ATOM 920 C C . GLU A 1 115 ? -12.042 21.391 -34.186 1.00 65.75 115 GLU A C 1
ATOM 922 O O . GLU A 1 115 ? -12.844 22.117 -33.609 1.00 65.75 115 GLU A O 1
ATOM 927 N N . ALA A 1 116 ? -12.437 20.361 -34.945 1.00 69.81 116 ALA A N 1
ATOM 928 C CA . ALA A 1 116 ? -13.845 20.024 -35.169 1.00 69.81 116 ALA A CA 1
ATOM 929 C C . ALA A 1 116 ? -14.501 19.362 -33.943 1.00 69.81 116 ALA A C 1
ATOM 931 O O . ALA A 1 116 ? -15.699 19.545 -33.722 1.00 69.81 116 ALA A O 1
ATOM 932 N N . GLU A 1 117 ? -13.728 18.648 -33.118 1.00 68.69 117 GLU A N 1
ATOM 933 C CA . GLU A 1 117 ? -14.204 18.107 -31.835 1.00 68.69 117 GLU A CA 1
ATOM 934 C C . GLU A 1 117 ? -1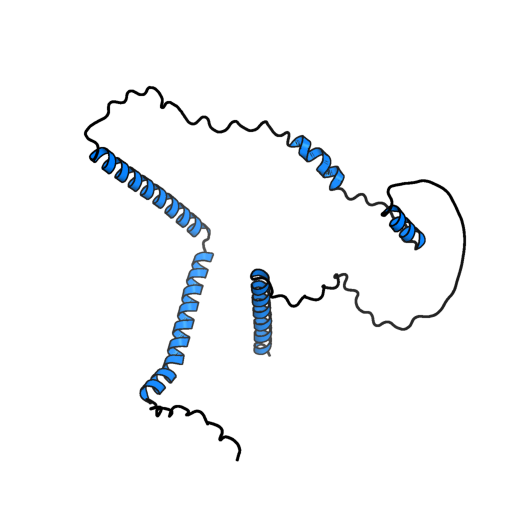4.402 19.204 -30.774 1.00 68.69 117 GLU A C 1
ATOM 936 O O . GLU A 1 117 ? -15.243 19.047 -29.890 1.00 68.69 117 GLU A O 1
ATOM 941 N N . TYR A 1 118 ? -13.711 20.345 -30.894 1.00 65.25 118 TYR A N 1
ATOM 942 C CA . TYR A 1 118 ? -13.775 21.448 -29.925 1.00 65.25 118 TYR A CA 1
ATOM 943 C C . TYR A 1 118 ? -14.838 22.526 -30.220 1.00 65.25 118 TYR A C 1
ATOM 945 O O . TYR A 1 118 ? -15.014 23.436 -29.411 1.00 65.25 118 TYR A O 1
ATOM 953 N N . ILE A 1 119 ? -15.581 22.452 -31.333 1.00 71.88 119 ILE A N 1
ATOM 954 C CA . ILE A 1 119 ? -16.538 23.515 -31.726 1.00 71.88 119 ILE A CA 1
ATOM 955 C C . ILE A 1 119 ? -17.718 23.629 -30.748 1.00 71.88 119 ILE A C 1
ATOM 957 O O . ILE A 1 119 ? -18.221 24.727 -30.502 1.00 71.88 119 ILE A O 1
ATOM 961 N N .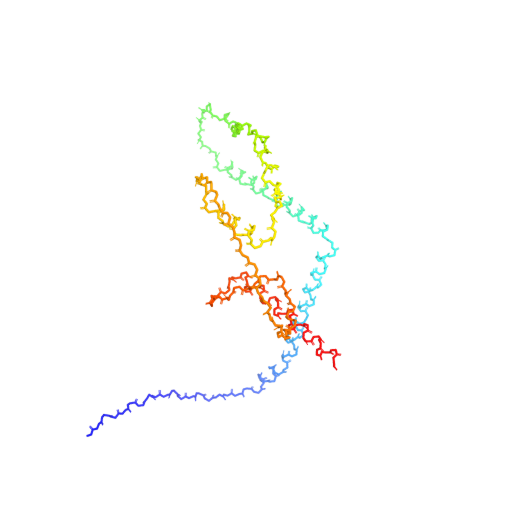 ASP A 1 120 ? -18.143 22.514 -30.157 1.00 62.72 120 ASP A N 1
ATOM 962 C CA . ASP A 1 120 ? -19.355 22.467 -29.336 1.00 62.72 120 ASP A CA 1
ATOM 963 C C . ASP A 1 120 ? -19.083 22.431 -27.823 1.00 62.72 120 ASP A C 1
ATOM 965 O O . ASP A 1 120 ? -20.034 22.474 -27.033 1.00 62.72 120 ASP A O 1
ATOM 969 N N . GLU A 1 121 ? -17.817 22.406 -27.389 1.00 73.00 121 GLU A N 1
ATOM 970 C CA . GLU A 1 121 ? -17.496 22.395 -25.958 1.00 73.00 121 GLU A CA 1
ATOM 971 C C . GLU A 1 121 ? -18.038 23.654 -25.270 1.00 73.00 121 GLU A C 1
ATOM 973 O O . GLU A 1 121 ? -18.726 23.544 -24.260 1.00 73.00 121 GLU A O 1
ATOM 978 N N . ASP A 1 122 ? -17.892 24.843 -25.854 1.00 69.81 122 ASP A N 1
ATOM 979 C CA . ASP A 1 122 ? -18.409 26.083 -25.249 1.00 69.81 122 ASP A CA 1
ATOM 980 C C . ASP A 1 122 ? -19.945 26.207 -25.304 1.00 69.81 122 ASP A C 1
ATOM 982 O O . ASP A 1 122 ? -20.561 26.870 -24.460 1.00 69.81 122 ASP A O 1
ATOM 986 N N . LYS A 1 123 ? -20.596 25.528 -26.256 1.00 75.94 123 LYS A N 1
ATOM 987 C CA . LYS A 1 123 ? -22.054 25.589 -26.444 1.00 75.94 123 LYS A CA 1
ATOM 988 C C . LYS A 1 123 ? -22.823 24.753 -25.420 1.00 75.94 123 LYS A C 1
ATOM 990 O O . LYS A 1 123 ? -23.938 25.121 -25.060 1.00 75.94 123 LYS A O 1
ATOM 995 N N . TYR A 1 124 ? -22.231 23.660 -24.935 1.00 62.88 124 TYR A N 1
ATOM 996 C CA . TYR A 1 124 ? -22.838 22.800 -23.908 1.00 62.88 124 TYR A CA 1
ATOM 997 C C . TYR A 1 124 ? -22.182 22.922 -22.526 1.00 62.88 124 TYR A C 1
ATOM 999 O O . TYR A 1 124 ? -22.767 22.476 -21.537 1.00 62.88 124 TYR A O 1
ATOM 1007 N N . THR A 1 125 ? -20.990 23.520 -22.415 1.00 73.81 125 THR A N 1
ATOM 1008 C CA . THR A 1 125 ? -20.363 23.793 -21.106 1.00 73.81 125 THR A CA 1
ATOM 1009 C C . THR A 1 125 ? -20.865 25.081 -20.461 1.00 73.81 125 THR A C 1
ATOM 1011 O O . THR A 1 125 ? -20.740 25.243 -19.243 1.00 73.81 125 THR A O 1
ATOM 1014 N N . THR A 1 126 ? -21.481 25.984 -21.229 1.00 71.56 126 THR A N 1
ATOM 1015 C CA . THR A 1 126 ? -22.124 27.173 -20.671 1.00 71.56 126 THR A CA 1
ATOM 1016 C C . THR A 1 126 ? -23.560 26.856 -20.250 1.00 71.56 126 THR A C 1
ATOM 1018 O O . THR A 1 126 ? -24.416 26.474 -21.043 1.00 71.56 126 THR A O 1
ATOM 1021 N N . VAL A 1 127 ? -23.838 26.984 -18.949 1.00 76.75 127 VAL A N 1
ATOM 1022 C CA . VAL A 1 127 ? -25.188 26.810 -18.400 1.00 76.75 127 VAL A CA 1
ATOM 1023 C C . VAL A 1 127 ? -26.010 28.049 -18.752 1.00 76.75 127 VAL A C 1
ATOM 1025 O O . VAL A 1 127 ? -25.794 29.116 -18.176 1.00 76.75 127 VAL A O 1
ATOM 1028 N N . THR A 1 128 ? -26.961 27.921 -19.676 1.00 75.81 128 THR A N 1
ATOM 1029 C CA . THR A 1 128 ? -27.949 28.971 -19.949 1.00 75.81 128 THR A CA 1
ATOM 1030 C C . THR A 1 128 ? -28.902 29.079 -18.762 1.00 75.81 128 THR A C 1
ATOM 1032 O O . THR A 1 128 ? -29.715 28.187 -18.517 1.00 75.81 128 THR A O 1
ATOM 1035 N N . VAL A 1 129 ? -28.777 30.155 -17.986 1.00 80.94 129 VAL A N 1
ATOM 1036 C CA . VAL A 1 129 ? -29.672 30.436 -16.859 1.00 80.94 129 VAL A CA 1
ATOM 1037 C C . VAL A 1 129 ? -30.858 31.235 -17.387 1.00 80.94 129 VAL A C 1
ATOM 1039 O O . VAL A 1 129 ? -30.759 32.442 -17.584 1.00 80.94 129 VAL A O 1
ATOM 1042 N N . GLU A 1 130 ? -31.971 30.553 -17.639 1.00 78.44 130 GLU A N 1
ATOM 1043 C CA . GLU A 1 130 ? -33.252 31.207 -17.897 1.00 78.44 130 GLU A CA 1
ATOM 1044 C C . GLU A 1 130 ? -33.892 31.603 -16.557 1.00 78.44 130 GLU A C 1
ATOM 1046 O O . GLU A 1 130 ? -34.001 30.791 -15.632 1.00 78.44 130 GLU A O 1
ATOM 1051 N N . GLU A 1 131 ? -34.273 32.874 -16.417 1.00 79.06 131 GLU A N 1
ATOM 1052 C CA . GLU A 1 131 ? -34.885 33.393 -15.193 1.00 79.06 131 GLU A CA 1
ATOM 1053 C C . GLU A 1 131 ? -36.332 32.892 -15.071 1.00 79.06 131 GLU A C 1
ATOM 1055 O O . GLU A 1 131 ? -37.267 33.470 -15.619 1.00 79.06 131 GLU A O 1
ATOM 1060 N N . MET A 1 132 ? -36.527 31.795 -14.337 1.00 71.38 132 MET A N 1
ATOM 1061 C CA . MET A 1 132 ? -37.860 31.278 -14.020 1.00 71.38 132 MET A CA 1
ATOM 1062 C C . MET A 1 132 ? -38.517 32.073 -12.885 1.00 71.38 132 MET A C 1
ATOM 1064 O O . MET A 1 132 ? -37.939 32.255 -11.811 1.00 71.38 132 MET A O 1
ATOM 1068 N N . ASP A 1 133 ? -39.765 32.494 -13.103 1.00 74.12 133 ASP A N 1
ATOM 1069 C CA . ASP A 1 133 ? -40.595 33.148 -12.090 1.00 74.12 133 ASP A CA 1
ATOM 1070 C C . ASP A 1 133 ? -40.934 32.152 -10.961 1.00 74.12 133 ASP A C 1
ATOM 1072 O O . ASP A 1 133 ? -41.571 31.119 -11.179 1.00 74.12 133 ASP A O 1
ATOM 1076 N N . ALA A 1 134 ? -40.502 32.457 -9.732 1.00 76.50 134 ALA A N 1
ATOM 1077 C CA . ALA A 1 134 ? -40.656 31.597 -8.551 1.00 76.50 134 ALA A CA 1
ATOM 1078 C C . ALA A 1 134 ? -42.099 31.530 -8.009 1.00 76.50 134 ALA A C 1
ATOM 1080 O O . ALA A 1 134 ? -42.369 30.882 -6.989 1.00 76.50 134 ALA A O 1
ATOM 1081 N N . SER A 1 135 ? -43.034 32.213 -8.665 1.00 78.62 135 SER A N 1
ATOM 1082 C CA . SER A 1 135 ? -44.458 32.138 -8.363 1.00 78.62 135 SER A CA 1
ATOM 1083 C C . SER A 1 135 ? -44.996 30.717 -8.586 1.00 78.62 135 SER A C 1
ATOM 1085 O O . SER A 1 135 ? -44.572 30.000 -9.490 1.00 78.62 135 SER A O 1
ATOM 1087 N N . LYS A 1 136 ? -45.980 30.291 -7.777 1.00 72.56 136 LYS A N 1
ATOM 1088 C CA . LYS A 1 136 ? -46.573 28.935 -7.841 1.00 72.56 136 LYS A CA 1
ATOM 1089 C C . LYS A 1 136 ? -47.085 28.565 -9.243 1.00 72.56 136 LYS A C 1
ATOM 1091 O O . LYS A 1 136 ? -47.102 27.391 -9.587 1.00 72.56 136 LYS A O 1
ATOM 1096 N N . GLU A 1 137 ? -47.492 29.557 -10.030 1.00 73.06 137 GLU A N 1
ATOM 1097 C CA . GLU A 1 137 ? -47.924 29.380 -11.417 1.00 73.06 137 GLU A CA 1
ATOM 1098 C C . GLU A 1 137 ? -46.742 29.194 -12.391 1.00 73.06 137 GLU A C 1
ATOM 1100 O O . GLU A 1 137 ? -46.827 28.353 -13.280 1.00 73.06 137 GLU A O 1
ATOM 1105 N N . GLY A 1 138 ? -45.614 29.888 -12.185 1.00 72.44 138 GLY A N 1
ATOM 1106 C CA . GLY A 1 138 ? -44.397 29.742 -13.000 1.00 72.44 138 GLY A CA 1
ATOM 1107 C C . GLY A 1 138 ? -43.739 28.369 -12.845 1.00 72.44 138 GLY A C 1
ATOM 1108 O O . GLY A 1 138 ? -43.322 27.763 -13.829 1.00 72.44 138 GLY A O 1
ATOM 1109 N N . LEU A 1 139 ? -43.762 27.815 -11.627 1.00 69.12 139 LEU A N 1
ATOM 1110 C CA . LEU A 1 139 ? -43.248 26.468 -11.353 1.00 69.12 139 LEU A CA 1
ATOM 1111 C C . LEU A 1 139 ? -44.129 25.345 -11.932 1.00 69.12 139 LEU A C 1
ATOM 1113 O O . LEU A 1 139 ? -43.635 24.252 -12.190 1.00 69.12 139 LEU A O 1
ATOM 1117 N N . LEU A 1 140 ? -45.432 25.585 -12.119 1.00 68.88 140 LEU A N 1
ATOM 1118 C CA . LEU A 1 140 ? -46.325 24.596 -12.732 1.00 68.88 140 LEU A CA 1
ATOM 1119 C C . LEU A 1 140 ? -46.170 24.569 -14.257 1.00 68.88 140 LEU A C 1
ATOM 1121 O O . LEU A 1 140 ? -46.119 23.484 -14.829 1.00 68.88 140 LEU A O 1
ATOM 1125 N N . ARG A 1 141 ? -46.002 25.734 -14.898 1.00 67.62 141 ARG A N 1
ATOM 1126 C CA . ARG A 1 141 ? -45.769 25.824 -16.351 1.00 67.62 141 ARG A CA 1
ATOM 1127 C C . ARG A 1 141 ? -44.437 25.194 -16.775 1.00 67.62 141 ARG A C 1
ATOM 1129 O O . ARG A 1 141 ? -44.366 24.567 -17.825 1.00 67.62 141 ARG A O 1
ATOM 1136 N N . SER A 1 142 ? -43.391 25.294 -15.951 1.00 65.62 142 SER A N 1
ATOM 1137 C CA . SER A 1 142 ? -42.082 24.696 -16.263 1.00 65.62 142 SER A CA 1
ATOM 1138 C C . SER A 1 142 ? -42.066 23.168 -16.200 1.00 65.62 142 SER A C 1
ATOM 1140 O O . SER A 1 142 ? -41.289 22.525 -16.904 1.00 65.62 142 SER A O 1
ATOM 1142 N N . GLN A 1 143 ? -42.951 22.570 -15.399 1.00 62.94 143 GLN A N 1
ATOM 1143 C CA . GLN A 1 143 ? -43.115 21.120 -15.342 1.00 62.94 143 GLN A CA 1
ATOM 1144 C C . GLN A 1 143 ? -43.916 20.576 -16.537 1.00 62.94 143 GLN A C 1
ATOM 1146 O O . GLN A 1 143 ? -43.688 19.440 -16.945 1.00 62.94 143 GLN A O 1
ATOM 1151 N N . GLU A 1 144 ? -44.816 21.380 -17.104 1.00 58.88 144 GLU A N 1
ATOM 1152 C CA . GLU A 1 144 ? -45.596 21.037 -18.299 1.00 58.88 144 GLU A CA 1
ATOM 1153 C C . GLU A 1 144 ? -44.726 21.122 -19.569 1.00 58.88 144 GLU A C 1
ATOM 1155 O O . GLU A 1 144 ? -44.676 20.167 -20.337 1.00 58.88 144 GLU A O 1
ATOM 1160 N N . HIS A 1 145 ? -43.901 22.170 -19.706 1.00 54.38 145 HIS A N 1
ATOM 1161 C CA . HIS A 1 145 ? -42.969 22.330 -20.838 1.00 54.38 145 HIS A CA 1
ATOM 1162 C C . HIS A 1 145 ? -41.775 21.356 -20.848 1.00 54.38 145 HIS A C 1
ATOM 1164 O O . HIS A 1 145 ? -41.169 21.152 -21.893 1.00 54.38 145 HIS A O 1
ATOM 1170 N N . SER A 1 146 ? -41.422 20.732 -19.717 1.00 54.03 146 SER A N 1
ATOM 1171 C CA . SER A 1 146 ? -40.349 19.721 -19.668 1.00 54.03 146 SER A CA 1
ATOM 1172 C C . SER A 1 146 ? -40.821 18.311 -20.055 1.00 54.03 146 SER A C 1
ATOM 1174 O O . SER A 1 146 ? -39.994 17.396 -20.092 1.00 54.03 146 SER A O 1
ATOM 1176 N N . SER A 1 147 ? -42.124 18.102 -20.276 1.00 49.38 147 SER A N 1
ATOM 1177 C CA . SER A 1 147 ? -42.694 16.775 -20.537 1.00 49.38 147 SER A CA 1
ATOM 1178 C C . SER A 1 147 ? -43.279 16.603 -21.938 1.00 49.38 147 SER A C 1
ATOM 1180 O O . SER A 1 147 ? -43.675 15.482 -22.248 1.00 49.38 147 SER A O 1
ATOM 1182 N N . ASP A 1 148 ? -43.335 17.653 -22.757 1.00 41.22 148 ASP A N 1
ATOM 1183 C CA . ASP A 1 148 ? -43.978 17.593 -24.070 1.00 41.22 148 ASP A CA 1
ATOM 1184 C C . ASP A 1 148 ? -43.292 18.574 -25.034 1.00 41.22 148 ASP A C 1
ATOM 1186 O O . ASP A 1 148 ? -43.629 19.754 -25.131 1.00 41.22 148 ASP A O 1
ATOM 1190 N N . GLU A 1 149 ? -42.272 18.087 -25.741 1.00 45.22 149 GLU A N 1
ATOM 1191 C CA . GLU A 1 149 ? -42.021 18.585 -27.090 1.00 45.22 149 GLU A CA 1
ATOM 1192 C C . GLU A 1 149 ? -43.136 18.012 -27.971 1.00 45.22 149 GLU A C 1
ATOM 1194 O O . GLU A 1 149 ? -42.992 16.900 -28.465 1.00 45.22 149 GLU A O 1
ATOM 1199 N N . GLU A 1 150 ? -44.261 18.728 -28.076 1.00 39.75 150 GLU A N 1
ATOM 1200 C CA . GLU A 1 150 ? -45.109 18.886 -29.272 1.00 39.75 150 GLU A CA 1
ATOM 1201 C C . GLU A 1 150 ? -46.470 19.541 -28.919 1.00 39.75 150 GLU A C 1
ATOM 1203 O O . GLU A 1 150 ? -47.143 19.146 -27.982 1.00 39.75 150 GLU A O 1
ATOM 1208 N N . GLN A 1 151 ? -46.888 20.504 -29.754 1.00 32.47 151 GLN A N 1
ATOM 1209 C CA . GLN A 1 151 ? -48.242 21.087 -29.924 1.00 32.47 151 GLN A CA 1
ATOM 1210 C C . GLN A 1 151 ? -48.730 22.292 -29.078 1.00 32.47 151 GLN A C 1
ATOM 1212 O O . GLN A 1 151 ? -49.110 22.202 -27.920 1.00 32.47 151 GLN A O 1
ATOM 1217 N N . GLU A 1 152 ? -48.791 23.429 -29.789 1.00 33.50 152 GLU A N 1
ATOM 1218 C CA . GLU A 1 152 ? -49.952 24.317 -30.026 1.00 33.50 152 GLU A CA 1
ATOM 1219 C C . GLU A 1 152 ? -50.894 24.775 -28.879 1.00 33.50 152 GLU A C 1
ATOM 1221 O O . GLU A 1 152 ? -51.694 24.028 -28.333 1.00 33.50 152 GLU A O 1
ATOM 1226 N N . ASP A 1 153 ? -50.905 26.106 -28.724 1.00 32.03 153 ASP A N 1
ATOM 1227 C CA . ASP A 1 153 ? -52.061 27.022 -28.676 1.00 32.03 153 ASP A CA 1
ATOM 1228 C C . ASP A 1 153 ? -53.034 27.176 -27.474 1.00 32.03 153 ASP A C 1
ATOM 1230 O O . ASP A 1 153 ? -53.676 26.273 -26.954 1.00 32.03 153 ASP A O 1
ATOM 1234 N N . GLU A 1 154 ? -53.240 28.473 -27.189 1.00 35.41 154 GLU A N 1
ATOM 1235 C CA . GLU A 1 154 ? -54.407 29.198 -26.652 1.00 35.41 154 GLU A CA 1
ATOM 1236 C C . GLU A 1 154 ? -55.026 28.947 -25.246 1.00 35.41 154 GLU A C 1
ATOM 1238 O O . GLU A 1 154 ? -55.830 28.057 -25.005 1.00 35.41 154 GLU A O 1
ATOM 1243 N N . LYS A 1 155 ? -54.899 30.018 -24.431 1.00 36.88 155 LYS A N 1
ATOM 1244 C CA . LYS A 1 155 ? -55.937 30.716 -23.620 1.00 36.88 155 LYS A CA 1
ATOM 1245 C C . LYS A 1 155 ? -56.680 29.949 -22.492 1.00 36.88 155 LYS A C 1
ATOM 1247 O O . LYS A 1 155 ? -57.578 29.162 -22.765 1.00 36.88 155 LYS A O 1
ATOM 1252 N N . LYS A 1 156 ? -56.588 30.466 -21.244 1.00 34.00 156 LYS A N 1
ATOM 1253 C CA . LYS A 1 156 ? -57.673 31.190 -20.496 1.00 34.00 156 LYS A CA 1
ATOM 1254 C C . LYS A 1 156 ? -57.400 31.384 -18.980 1.00 34.00 156 LYS A C 1
ATOM 1256 O O . LYS A 1 156 ? -57.238 30.439 -18.230 1.00 34.00 156 LYS A O 1
ATOM 1261 N N . LYS A 1 157 ? -57.465 32.663 -18.575 1.00 35.03 157 LYS A N 1
ATOM 1262 C CA . LYS A 1 157 ? -57.972 33.318 -17.338 1.00 35.03 157 LYS A CA 1
ATOM 1263 C C . LYS A 1 157 ? -58.421 32.503 -16.089 1.00 35.03 157 LYS A C 1
ATOM 1265 O O . LYS A 1 157 ? -59.318 31.679 -16.197 1.00 35.03 157 LYS A O 1
ATOM 1270 N N . ALA A 1 158 ? -58.027 33.053 -14.918 1.00 35.91 158 ALA A N 1
ATOM 1271 C CA . ALA A 1 158 ? -58.862 33.551 -13.788 1.00 35.91 158 ALA A CA 1
ATOM 1272 C C . ALA A 1 158 ? -58.733 32.913 -12.372 1.00 35.91 158 ALA A C 1
ATOM 1274 O O . ALA A 1 158 ? -59.138 31.779 -12.159 1.00 35.91 158 ALA A O 1
ATOM 1275 N N . THR A 1 159 ? -58.391 33.797 -11.402 1.00 31.08 159 THR A N 1
ATOM 1276 C CA . THR A 1 159 ? -58.982 34.004 -10.036 1.00 31.08 159 THR A CA 1
ATOM 1277 C C . THR A 1 159 ? -58.764 32.925 -8.954 1.00 31.08 159 THR A C 1
ATOM 1279 O O . THR A 1 159 ? -58.754 31.752 -9.272 1.00 31.08 159 THR A O 1
ATOM 1282 N N . SER A 1 160 ? -58.632 33.165 -7.639 1.00 32.75 160 SER A N 1
ATOM 1283 C CA . SER A 1 160 ? -58.707 34.330 -6.732 1.00 32.75 160 SER A CA 1
ATOM 1284 C C . SER A 1 160 ? -58.320 33.885 -5.297 1.00 32.75 160 SER A C 1
ATOM 1286 O O . SER A 1 160 ? -58.540 32.733 -4.945 1.00 32.75 160 SER A O 1
ATOM 1288 N N . GLU A 1 161 ? -57.791 34.828 -4.507 1.00 34.34 161 GLU A N 1
ATOM 1289 C CA . GLU A 1 161 ? -57.998 35.126 -3.065 1.00 34.34 161 GLU A CA 1
ATOM 1290 C C . GLU A 1 161 ? -58.085 34.062 -1.939 1.00 34.34 161 GLU A C 1
ATOM 1292 O O . GLU A 1 161 ? -58.881 33.135 -1.986 1.00 34.34 161 GLU A O 1
ATOM 1297 N N . ALA A 1 162 ? -57.380 34.418 -0.840 1.00 35.09 162 ALA A N 1
ATOM 1298 C CA . ALA A 1 162 ? -57.648 34.202 0.603 1.00 35.09 162 ALA A CA 1
ATOM 1299 C C . ALA A 1 162 ? -57.692 32.739 1.130 1.00 35.09 162 ALA A C 1
ATOM 1301 O O . ALA A 1 162 ? -58.060 31.814 0.434 1.00 35.09 162 ALA A O 1
ATOM 1302 N N . ASP A 1 163 ? -57.305 32.377 2.358 1.00 34.97 163 ASP A N 1
ATOM 1303 C CA . ASP A 1 163 ? -57.397 33.073 3.635 1.00 34.97 163 ASP A CA 1
ATOM 1304 C C . ASP A 1 163 ? -56.475 32.398 4.690 1.00 34.97 163 ASP A C 1
ATOM 1306 O O . ASP A 1 163 ? -56.021 31.260 4.562 1.00 34.97 163 ASP A O 1
ATOM 1310 N N . SER A 1 164 ? -56.224 33.165 5.741 1.00 38.34 164 SER A N 1
ATOM 1311 C CA . SER A 1 164 ? -55.486 32.975 6.990 1.00 38.34 164 SER A CA 1
ATOM 1312 C C . SER A 1 164 ? -55.634 31.645 7.763 1.00 38.34 164 SER A C 1
ATOM 1314 O O . SER A 1 164 ? -56.715 31.066 7.841 1.00 38.34 164 SER A O 1
ATOM 1316 N N . LYS A 1 165 ? -54.555 31.237 8.474 1.00 46.00 165 LYS A N 1
ATOM 1317 C CA . LYS A 1 165 ? -54.521 30.943 9.939 1.00 46.00 165 LYS A CA 1
ATOM 1318 C C . LYS A 1 165 ? -53.139 30.451 10.457 1.00 46.00 165 LYS A C 1
ATOM 1320 O O . LYS A 1 165 ? -52.280 30.094 9.655 1.00 46.00 165 LYS A O 1
ATOM 1325 N N . PRO A 1 166 ? -52.869 30.539 11.784 1.00 43.12 166 PRO A N 1
ATOM 1326 C CA . PRO A 1 166 ? -51.541 30.830 12.337 1.00 43.12 166 PRO A CA 1
ATOM 1327 C C . PRO A 1 166 ? -50.653 29.610 12.639 1.00 43.12 166 PRO A C 1
ATOM 1329 O O . PRO A 1 166 ? -51.112 28.495 12.874 1.00 43.12 166 PRO A O 1
ATOM 1332 N N . LYS A 1 167 ? -49.344 29.890 12.677 1.00 49.44 167 LYS A N 1
ATOM 1333 C CA . LYS A 1 167 ? -48.218 28.969 12.896 1.00 49.44 167 LYS A CA 1
ATOM 1334 C C . LYS A 1 167 ? -48.302 28.178 14.215 1.00 49.44 167 LYS A C 1
ATOM 1336 O O . LYS A 1 167 ? -48.474 28.796 15.266 1.00 49.44 167 LYS A O 1
ATOM 1341 N N . PRO A 1 168 ? -47.973 26.874 14.220 1.00 43.47 168 PRO A N 1
ATOM 1342 C CA . PRO A 1 168 ? -47.370 26.225 15.374 1.00 43.47 168 PRO A CA 1
ATOM 1343 C C . PRO A 1 168 ? -45.839 26.370 15.330 1.00 43.47 168 PRO A C 1
ATOM 1345 O O . PRO A 1 168 ? -45.206 26.293 14.278 1.00 43.47 168 PRO A O 1
ATOM 1348 N N . VAL A 1 169 ? -45.248 26.606 16.500 1.00 53.72 169 VAL A N 1
ATOM 1349 C CA . VAL A 1 169 ? -43.809 26.786 16.733 1.00 53.72 169 VAL A CA 1
ATOM 1350 C C . VAL A 1 169 ? -43.038 25.527 16.312 1.00 53.72 169 VAL A C 1
ATOM 1352 O O . VAL A 1 169 ? -42.925 24.563 17.071 1.00 53.72 169 VAL A O 1
ATOM 1355 N N . GLU A 1 170 ? -42.491 25.524 15.096 1.00 51.03 170 GLU A N 1
ATOM 1356 C CA . GLU A 1 170 ? -41.563 24.488 14.650 1.00 51.03 170 GLU A CA 1
ATOM 1357 C C . GLU A 1 170 ? -40.174 24.745 15.232 1.00 51.03 170 GLU A C 1
ATOM 1359 O O . GLU A 1 170 ? -39.508 25.741 14.946 1.00 51.03 170 GLU A O 1
ATOM 1364 N N . LYS A 1 171 ? -39.719 23.791 16.050 1.00 52.78 171 LYS A N 1
ATOM 1365 C CA . LYS A 1 171 ? -38.310 23.621 16.409 1.00 52.78 171 LYS A CA 1
ATOM 1366 C C . LYS A 1 171 ? -37.490 23.735 15.126 1.00 52.78 171 LYS A C 1
ATOM 1368 O O . LYS A 1 171 ? -37.674 22.917 14.225 1.00 52.78 171 LYS A O 1
ATOM 1373 N N . THR A 1 172 ? -36.596 24.716 15.059 1.00 46.66 172 THR A N 1
ATOM 1374 C CA . THR A 1 172 ? -35.694 24.942 13.928 1.00 46.66 172 THR A CA 1
ATOM 1375 C C . THR A 1 172 ? -34.796 23.719 13.740 1.00 46.66 172 THR A C 1
ATOM 1377 O O . THR A 1 172 ? -33.684 23.615 14.261 1.00 46.66 172 THR A O 1
ATOM 1380 N N . LYS A 1 173 ? -35.284 22.736 12.980 1.00 56.25 173 LYS A N 1
ATOM 1381 C CA . LYS A 1 173 ? -34.431 21.732 12.360 1.00 56.25 173 LYS A CA 1
ATOM 1382 C C . LYS A 1 173 ? -33.588 22.528 11.384 1.00 56.25 173 LYS A C 1
ATOM 1384 O O . LYS A 1 173 ? -34.094 22.935 10.346 1.00 56.25 173 LYS A O 1
ATOM 1389 N N . LYS A 1 174 ? -32.336 22.804 11.756 1.00 56.91 174 LYS A N 1
ATOM 1390 C CA . LYS A 1 174 ? -31.334 23.343 10.835 1.00 56.91 174 LYS A CA 1
ATOM 1391 C C . LYS A 1 174 ? -31.431 22.510 9.560 1.00 56.91 174 LYS A C 1
ATOM 1393 O O . LYS A 1 174 ? -31.110 21.319 9.591 1.00 56.91 174 LYS A O 1
ATOM 1398 N N . ALA A 1 175 ? -31.973 23.104 8.500 1.00 55.78 175 ALA A N 1
ATOM 1399 C CA . ALA A 1 175 ? -32.054 22.482 7.197 1.00 55.78 175 ALA A CA 1
ATOM 1400 C C . ALA A 1 175 ? -30.609 22.307 6.747 1.00 55.78 175 ALA A C 1
ATOM 1402 O O . ALA A 1 175 ? -29.939 23.250 6.352 1.00 55.78 175 ALA A O 1
ATOM 1403 N N . SER A 1 176 ? -30.059 21.113 6.949 1.00 63.00 176 SER A N 1
ATOM 1404 C CA . SER A 1 176 ? -28.839 20.769 6.252 1.00 63.00 176 SER A CA 1
ATOM 1405 C C . SER A 1 176 ? -29.256 20.517 4.811 1.00 63.00 176 SER A C 1
ATOM 1407 O O . SER A 1 176 ? -29.959 19.529 4.586 1.00 63.00 176 SER A O 1
ATOM 1409 N N . ASP A 1 177 ? -28.781 21.330 3.866 1.00 65.50 177 ASP A N 1
ATOM 1410 C CA . ASP A 1 177 ? -28.877 21.141 2.400 1.00 65.50 177 ASP A CA 1
ATOM 1411 C C . ASP A 1 177 ? -28.204 19.852 1.895 1.00 65.50 177 ASP A C 1
ATOM 1413 O O . ASP A 1 177 ? -27.815 19.703 0.741 1.00 65.50 177 ASP A O 1
ATOM 1417 N N . LYS A 1 178 ? -28.005 18.877 2.780 1.00 73.62 178 LYS A N 1
ATOM 1418 C CA . LYS A 1 178 ? -27.361 17.618 2.466 1.00 73.62 178 LYS A CA 1
ATOM 1419 C C . LYS A 1 178 ? -28.452 16.649 2.038 1.00 73.62 178 LYS A C 1
ATOM 1421 O O . LYS A 1 178 ? -29.345 16.365 2.845 1.00 73.62 178 LYS A O 1
ATOM 1426 N N . PRO A 1 179 ? -28.369 16.096 0.817 1.00 77.44 179 PRO A N 1
ATOM 1427 C CA . PRO A 1 179 ? -29.352 15.137 0.346 1.00 77.44 179 PRO A CA 1
ATOM 1428 C C . PRO A 1 179 ? -29.487 13.991 1.354 1.00 77.44 179 PRO A C 1
ATOM 1430 O O . PRO A 1 179 ? -28.495 13.470 1.883 1.00 77.44 179 PRO A O 1
ATOM 1433 N N . LYS A 1 180 ? -30.737 13.609 1.650 1.00 79.12 180 LYS A N 1
ATOM 1434 C CA . LYS A 1 180 ? -31.041 12.505 2.568 1.00 79.12 180 LYS A CA 1
ATOM 1435 C C . LYS A 1 180 ? -30.357 11.245 2.042 1.00 79.12 180 LYS A C 1
ATOM 1437 O O . LYS A 1 180 ? -30.685 10.746 0.968 1.00 79.12 180 LYS A O 1
ATOM 1442 N N . LYS A 1 181 ? -29.397 10.718 2.807 1.00 80.25 181 LYS A N 1
ATOM 1443 C CA . LYS A 1 181 ? -28.671 9.503 2.424 1.00 80.25 181 LYS A CA 1
ATOM 1444 C C . LYS A 1 181 ? -29.668 8.355 2.300 1.00 80.25 181 LYS A C 1
ATOM 1446 O O . LYS A 1 181 ? -30.368 8.038 3.263 1.00 80.25 181 LYS A O 1
ATOM 1451 N N . LYS A 1 182 ? -29.721 7.734 1.119 1.00 80.44 182 LYS A N 1
ATOM 1452 C CA . LYS A 1 182 ? -30.530 6.533 0.879 1.00 80.44 182 LYS A CA 1
ATOM 1453 C C . LYS A 1 182 ? -30.168 5.475 1.929 1.00 80.44 182 LYS A C 1
ATOM 1455 O O . LYS A 1 182 ? -28.993 5.314 2.273 1.00 80.44 182 LYS A O 1
ATOM 1460 N N . LYS A 1 183 ? -31.178 4.771 2.458 1.00 80.81 183 LYS A N 1
ATOM 1461 C CA . LYS A 1 183 ? -30.969 3.670 3.412 1.00 80.81 183 LYS A CA 1
ATOM 1462 C C . LYS A 1 183 ? -29.992 2.678 2.781 1.00 80.81 183 LYS A C 1
ATOM 1464 O O . LYS A 1 183 ? -30.209 2.242 1.649 1.00 80.81 183 LYS A O 1
ATOM 1469 N N . LYS A 1 184 ? -28.912 2.343 3.491 1.00 78.81 184 LYS A N 1
ATOM 1470 C CA . LYS A 1 184 ? -27.965 1.332 3.019 1.00 78.81 184 LYS A CA 1
ATOM 1471 C C . LYS A 1 184 ? -28.729 0.018 2.897 1.00 78.81 184 LYS A C 1
ATOM 1473 O O . LYS A 1 184 ? -29.237 -0.488 3.895 1.00 78.81 184 LYS A O 1
ATOM 1478 N N . LYS A 1 185 ? -28.849 -0.510 1.679 1.00 81.81 185 LYS A N 1
ATOM 1479 C CA . LYS A 1 185 ? -29.302 -1.892 1.483 1.00 81.81 185 LYS A CA 1
ATOM 1480 C C . LYS A 1 185 ? -28.288 -2.782 2.212 1.00 81.81 185 LYS A C 1
ATOM 1482 O O . LYS A 1 185 ? -27.098 -2.478 2.149 1.00 81.81 185 LYS A O 1
ATOM 1487 N N . PHE A 1 186 ? -28.742 -3.813 2.929 1.00 75.06 186 PHE A N 1
ATOM 1488 C CA . PHE A 1 186 ? -27.883 -4.728 3.698 1.00 75.06 186 PHE A CA 1
ATOM 1489 C C . PHE A 1 186 ? -27.065 -5.616 2.749 1.00 75.06 186 PHE A C 1
ATOM 1491 O O . PHE A 1 186 ? -27.302 -6.808 2.599 1.00 75.06 186 PHE A O 1
ATOM 1498 N N . ARG A 1 187 ? -26.144 -4.996 2.020 1.00 80.75 187 ARG A N 1
ATOM 1499 C CA . ARG A 1 187 ? -25.161 -5.659 1.176 1.00 80.75 187 ARG A CA 1
ATOM 1500 C C . ARG A 1 187 ? -23.823 -5.566 1.873 1.00 80.75 187 ARG A C 1
ATOM 1502 O O . ARG A 1 187 ? -23.554 -4.589 2.574 1.00 80.75 187 ARG A O 1
ATOM 1509 N N . TYR A 1 188 ? -22.993 -6.578 1.660 1.00 83.19 188 TYR A N 1
ATOM 1510 C CA . TYR A 1 188 ? -21.597 -6.465 2.028 1.00 83.19 188 TYR A CA 1
ATOM 1511 C C . TYR A 1 188 ? -21.013 -5.250 1.311 1.00 83.19 188 TYR A C 1
ATOM 1513 O O . TYR A 1 188 ? -21.127 -5.117 0.094 1.00 83.19 188 TYR A O 1
ATOM 1521 N N . GLU A 1 189 ? -20.435 -4.353 2.100 1.00 80.94 189 GLU A N 1
ATOM 1522 C CA . GLU A 1 189 ? -19.604 -3.266 1.600 1.00 80.94 189 GLU A CA 1
ATOM 1523 C C . GLU A 1 189 ? -18.524 -3.844 0.677 1.00 80.94 189 GLU A C 1
ATOM 1525 O O . GLU A 1 189 ? -17.942 -4.906 0.960 1.00 80.94 189 GLU A O 1
ATOM 1530 N N . SER A 1 190 ? -18.273 -3.153 -0.436 1.00 89.31 190 SER A N 1
ATOM 1531 C CA . SER A 1 190 ? -17.209 -3.537 -1.365 1.00 89.31 190 SER A CA 1
ATOM 1532 C C . SER A 1 190 ? -15.854 -3.534 -0.644 1.00 89.31 190 SER A C 1
ATOM 1534 O O . SER A 1 190 ? -15.689 -2.923 0.416 1.00 89.31 190 SER A O 1
ATOM 1536 N N . LYS A 1 191 ? -14.841 -4.221 -1.190 1.00 91.31 191 LYS A N 1
ATOM 1537 C CA . LYS A 1 191 ? -13.510 -4.290 -0.554 1.00 91.31 191 LYS A CA 1
ATOM 1538 C C . LYS A 1 191 ? -12.934 -2.891 -0.283 1.00 91.31 191 LYS A C 1
ATOM 1540 O O . LYS A 1 191 ? -12.367 -2.671 0.786 1.00 91.31 191 LYS A O 1
ATOM 1545 N N . ALA A 1 192 ? -13.133 -1.952 -1.209 1.00 88.94 192 ALA A N 1
ATOM 1546 C CA . ALA A 1 192 ? -12.712 -0.561 -1.064 1.00 88.94 192 ALA A CA 1
ATOM 1547 C C . ALA A 1 192 ? -13.490 0.166 0.047 1.00 88.94 192 ALA A C 1
ATOM 1549 O O . ALA A 1 192 ? -12.884 0.775 0.930 1.00 88.94 192 ALA A O 1
ATOM 1550 N N . GLU A 1 193 ? -14.820 0.040 0.071 1.00 88.75 193 GLU A N 1
ATOM 1551 C CA . GLU A 1 193 ? -15.660 0.632 1.120 1.00 88.75 193 GLU A CA 1
ATOM 1552 C C . GLU A 1 193 ? -15.293 0.099 2.509 1.00 88.75 193 GLU A C 1
ATOM 1554 O O . GLU A 1 193 ? -15.109 0.890 3.434 1.00 88.75 193 GLU A O 1
ATOM 1559 N N . ARG A 1 194 ? -15.063 -1.214 2.629 1.00 90.75 194 ARG A N 1
ATOM 1560 C CA . ARG A 1 194 ? -14.618 -1.872 3.866 1.00 90.75 194 ARG A CA 1
ATOM 1561 C C . ARG A 1 194 ? -13.281 -1.335 4.371 1.00 90.75 194 ARG A C 1
ATOM 1563 O O . ARG A 1 194 ? -13.051 -1.214 5.574 1.00 90.75 194 ARG A O 1
ATOM 1570 N N . GLN A 1 195 ? -12.348 -1.041 3.469 1.00 93.56 195 GLN A N 1
ATOM 1571 C CA . GLN A 1 195 ? -11.073 -0.446 3.863 1.00 93.56 195 GLN A CA 1
ATOM 1572 C C . GLN A 1 195 ? -11.263 0.986 4.373 1.00 93.56 195 GLN A C 1
ATOM 1574 O O . GLN A 1 195 ? -10.663 1.359 5.386 1.00 93.56 195 GLN A O 1
ATOM 1579 N N . LEU A 1 196 ? -12.118 1.777 3.721 1.00 94.56 196 LEU A N 1
ATOM 1580 C CA . LEU A 1 196 ? -12.434 3.139 4.152 1.00 94.56 196 LEU A CA 1
ATOM 1581 C C . LEU A 1 196 ? -13.159 3.161 5.505 1.00 94.56 196 LEU A C 1
ATOM 1583 O O . LEU A 1 196 ? -12.817 3.978 6.366 1.00 94.56 196 LEU A O 1
ATOM 1587 N N . THR A 1 197 ? -14.111 2.252 5.736 1.00 92.81 197 THR A N 1
ATOM 1588 C CA . THR A 1 197 ? -14.811 2.134 7.024 1.00 92.81 197 THR A CA 1
ATOM 1589 C C . THR A 1 197 ? -13.854 1.727 8.141 1.00 92.81 197 THR A C 1
ATOM 1591 O O . THR A 1 197 ? -13.820 2.409 9.168 1.00 92.81 197 THR A O 1
ATOM 1594 N N . ARG A 1 198 ? -12.980 0.737 7.911 1.00 94.75 198 ARG A N 1
ATOM 1595 C CA . ARG A 1 198 ? -11.919 0.346 8.862 1.00 94.75 198 ARG A CA 1
ATOM 1596 C C . ARG A 1 198 ? -10.971 1.495 9.205 1.00 94.75 198 ARG A C 1
ATOM 1598 O O . ARG A 1 198 ? -10.668 1.710 10.379 1.00 94.75 198 ARG A O 1
ATOM 1605 N N . LYS A 1 199 ? -10.506 2.260 8.207 1.00 96.00 199 LYS A N 1
ATOM 1606 C CA . LYS A 1 199 ? -9.651 3.443 8.436 1.00 96.00 199 LYS A CA 1
ATOM 1607 C C . LYS A 1 199 ? -10.376 4.481 9.298 1.00 96.00 199 LYS A C 1
ATOM 1609 O O . LYS A 1 199 ? -9.808 4.990 10.265 1.00 96.00 199 LYS A O 1
ATOM 1614 N N . LYS A 1 200 ? -11.646 4.758 8.992 1.00 96.25 200 LYS A N 1
ATOM 1615 C CA . LYS A 1 200 ? -12.470 5.722 9.734 1.00 96.25 200 LYS A CA 1
ATOM 1616 C C . LYS A 1 200 ? -12.719 5.291 11.180 1.00 96.25 200 LYS A C 1
ATOM 1618 O O . LYS A 1 200 ? -12.659 6.124 12.085 1.00 96.25 200 LYS A O 1
ATOM 1623 N N . GLU A 1 201 ? -12.968 4.007 11.402 1.00 96.06 201 GLU A N 1
ATOM 1624 C CA . GLU A 1 201 ? -13.134 3.434 12.736 1.00 96.06 201 GLU A CA 1
ATOM 1625 C C . GLU A 1 201 ? -11.842 3.537 13.555 1.00 96.06 201 GLU A C 1
ATOM 1627 O O . GLU A 1 201 ? -11.871 4.054 14.673 1.00 96.06 201 GLU A O 1
ATOM 1632 N N . ARG A 1 202 ? -10.692 3.160 12.973 1.00 96.88 202 ARG A N 1
ATOM 1633 C CA . ARG A 1 202 ? -9.371 3.318 13.608 1.00 96.88 202 ARG A CA 1
ATOM 1634 C C . ARG A 1 202 ? -9.115 4.757 14.048 1.00 96.88 202 ARG A C 1
ATOM 1636 O O . ARG A 1 202 ? -8.720 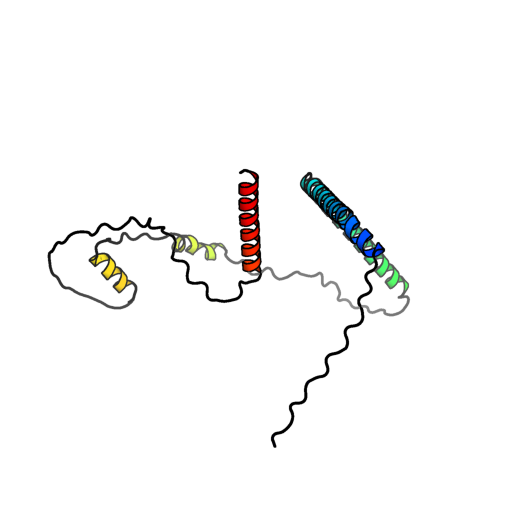4.983 15.190 1.00 96.88 202 ARG A O 1
ATOM 1643 N N . LEU A 1 203 ? -9.385 5.730 13.176 1.00 95.81 203 LEU A N 1
ATOM 1644 C CA . LEU A 1 203 ? -9.228 7.152 13.497 1.00 95.81 203 LEU A CA 1
ATOM 1645 C C . LEU A 1 203 ? -10.166 7.594 14.628 1.00 95.81 203 LEU A C 1
ATOM 1647 O O . LEU A 1 203 ? -9.745 8.321 15.527 1.00 95.81 203 LEU A O 1
ATOM 1651 N N . SER A 1 204 ? -11.426 7.148 14.617 1.00 96.44 204 SER A N 1
ATOM 1652 C CA . SER A 1 204 ? -12.381 7.464 15.686 1.00 96.44 204 SER A CA 1
ATOM 1653 C C . SER A 1 204 ? -11.945 6.880 17.031 1.00 96.44 204 SER A C 1
ATOM 1655 O O . SER A 1 204 ? -11.948 7.594 18.035 1.00 96.44 204 SER A O 1
ATOM 1657 N N . ASN A 1 205 ? -11.526 5.614 17.051 1.00 96.44 205 ASN A N 1
ATOM 1658 C CA . ASN A 1 205 ? -11.077 4.932 18.262 1.00 96.44 205 ASN A CA 1
ATOM 1659 C C . ASN A 1 205 ? -9.782 5.545 18.803 1.00 96.44 205 ASN A C 1
ATOM 1661 O O . ASN A 1 205 ? -9.684 5.774 20.006 1.00 96.44 205 ASN A O 1
ATOM 1665 N N . SER A 1 206 ? -8.840 5.907 17.926 1.00 95.81 206 SER A N 1
ATOM 1666 C CA . SER A 1 206 ? -7.621 6.631 18.306 1.00 95.81 206 SER A CA 1
ATOM 1667 C C . SER A 1 206 ? -7.942 7.976 18.964 1.00 95.81 206 SER A C 1
ATOM 1669 O O . SER A 1 206 ? -7.452 8.257 20.055 1.00 95.81 206 SER A O 1
ATOM 1671 N N . ARG A 1 207 ? -8.832 8.783 18.366 1.00 95.06 207 ARG A N 1
ATOM 1672 C CA . ARG A 1 207 ? -9.264 10.068 18.947 1.00 95.06 207 ARG A CA 1
ATOM 1673 C C . ARG A 1 207 ? -9.917 9.890 20.317 1.00 95.06 207 ARG A C 1
ATOM 1675 O O . ARG A 1 207 ? -9.588 10.617 21.246 1.00 95.06 207 ARG A O 1
ATOM 1682 N N . LYS A 1 208 ? -10.807 8.903 20.459 1.00 96.50 208 LYS A N 1
ATOM 1683 C CA . LYS A 1 208 ? -11.449 8.583 21.746 1.00 96.50 208 LYS A CA 1
ATOM 1684 C C . LYS A 1 208 ? -10.435 8.120 22.793 1.00 96.50 208 LYS A C 1
ATOM 1686 O O . LYS A 1 208 ? -10.575 8.478 23.955 1.00 96.50 208 LYS A O 1
ATOM 1691 N N . ALA A 1 209 ? -9.434 7.334 22.401 1.00 95.50 209 ALA A N 1
ATOM 1692 C CA . ALA A 1 209 ? -8.376 6.889 23.301 1.00 95.50 209 ALA A CA 1
ATOM 1693 C C . ALA A 1 209 ? -7.512 8.062 23.783 1.00 95.50 209 ALA A C 1
ATOM 1695 O O . ALA A 1 209 ? -7.264 8.166 24.980 1.00 95.50 209 ALA A O 1
ATOM 1696 N N . LYS A 1 210 ? -7.129 8.982 22.885 1.00 95.31 210 LYS A N 1
ATOM 1697 C CA . LYS A 1 210 ? -6.413 10.215 23.254 1.00 95.31 210 LYS A CA 1
ATOM 1698 C C . LYS A 1 210 ? -7.221 11.066 24.234 1.00 95.31 210 LYS A C 1
ATOM 1700 O O . LYS A 1 210 ? -6.724 11.373 25.306 1.00 95.31 210 LYS A O 1
ATOM 1705 N N . ALA A 1 211 ? -8.502 11.300 23.943 1.00 95.38 211 ALA A N 1
ATOM 1706 C CA . ALA A 1 211 ? -9.390 12.057 24.828 1.00 95.38 211 ALA A CA 1
ATOM 1707 C C . ALA A 1 211 ? -9.585 11.417 26.219 1.00 95.38 211 ALA A C 1
ATOM 1709 O O . ALA A 1 211 ? -9.876 12.118 27.179 1.00 95.38 211 ALA A O 1
ATOM 1710 N N . ARG A 1 212 ? -9.447 10.087 26.344 1.00 94.94 212 ARG A N 1
ATOM 1711 C CA . ARG A 1 212 ? -9.448 9.395 27.648 1.00 94.94 212 ARG A CA 1
ATOM 1712 C C . ARG A 1 212 ? -8.121 9.514 28.388 1.00 94.94 212 ARG A C 1
ATOM 1714 O O . ARG A 1 212 ? -8.123 9.397 29.598 1.00 94.94 212 ARG A O 1
ATOM 1721 N N . LYS A 1 213 ? -7.011 9.661 27.665 1.00 89.94 213 LYS A N 1
ATOM 1722 C CA . LYS A 1 213 ? -5.669 9.805 28.241 1.00 89.94 213 LYS A CA 1
ATOM 1723 C C . LYS A 1 213 ? -5.397 11.242 28.700 1.00 89.94 213 LYS A C 1
ATOM 1725 O O . LYS A 1 213 ? -4.586 11.449 29.587 1.00 89.94 213 LYS A O 1
ATOM 1730 N N . GLU A 1 214 ? -6.060 12.210 28.074 1.00 83.44 214 GLU A N 1
ATOM 1731 C CA . GLU A 1 214 ? -5.989 13.639 28.407 1.00 83.44 214 GLU A CA 1
ATOM 1732 C C . GLU A 1 214 ? -6.924 14.054 29.560 1.00 83.44 214 GLU A C 1
ATOM 1734 O O . GLU A 1 214 ? -6.884 15.208 29.978 1.00 83.44 214 GLU A O 1
ATOM 1739 N N . ARG A 1 215 ? -7.771 13.147 30.061 1.00 65.12 215 ARG A N 1
ATOM 1740 C CA . ARG A 1 215 ? -8.715 13.390 31.159 1.00 65.12 215 ARG A CA 1
ATOM 1741 C C . ARG A 1 215 ? -8.291 12.632 32.406 1.00 65.12 215 ARG A C 1
ATOM 1743 O O . ARG A 1 215 ? -8.497 13.196 33.499 1.00 65.12 215 ARG A O 1
#